Protein AF-A0A6V7QST4-F1 (afdb_monomer_lite)

Structure (mmCIF, N/CA/C/O backbone):
data_AF-A0A6V7QST4-F1
#
_entry.id   AF-A0A6V7QST4-F1
#
loop_
_atom_site.group_PDB
_atom_site.id
_atom_site.type_symbol
_atom_site.label_atom_id
_atom_site.label_alt_id
_atom_site.label_comp_id
_atom_site.label_asym_id
_atom_site.label_entity_id
_atom_site.label_seq_id
_atom_site.pdbx_PDB_ins_code
_atom_site.Cartn_x
_atom_site.Cartn_y
_atom_site.Cartn_z
_atom_site.occupancy
_atom_site.B_iso_or_equiv
_atom_site.auth_seq_id
_atom_site.auth_comp_id
_atom_site.auth_asym_id
_atom_site.auth_atom_id
_atom_site.pdbx_PDB_model_num
ATOM 1 N N . MET A 1 1 ? 62.130 34.491 -4.634 1.00 41.00 1 MET A N 1
ATOM 2 C CA . MET A 1 1 ? 61.966 35.888 -4.173 1.00 41.00 1 MET A CA 1
ATOM 3 C C . MET A 1 1 ? 60.506 36.110 -3.793 1.00 41.00 1 MET A C 1
ATOM 5 O O . MET A 1 1 ? 59.655 35.516 -4.437 1.00 41.00 1 MET A O 1
ATOM 9 N N . ASN A 1 2 ? 60.263 36.910 -2.748 1.00 41.28 2 ASN A N 1
ATOM 10 C CA . ASN A 1 2 ? 59.255 37.986 -2.576 1.00 41.28 2 ASN A CA 1
ATOM 11 C C . ASN A 1 2 ? 58.245 38.179 -3.739 1.00 41.28 2 ASN A C 1
ATOM 13 O O . ASN A 1 2 ? 58.678 38.124 -4.886 1.00 41.28 2 ASN A O 1
ATOM 17 N N . LYS A 1 3 ? 56.959 38.544 -3.577 1.00 44.53 3 LYS A N 1
ATOM 18 C CA . LYS A 1 3 ? 56.054 38.973 -2.462 1.00 44.53 3 LYS A CA 1
ATOM 19 C C . LYS A 1 3 ? 54.593 38.884 -3.027 1.00 44.53 3 LYS A C 1
ATOM 21 O O . LYS A 1 3 ? 54.471 38.551 -4.200 1.00 44.53 3 LYS A O 1
ATOM 26 N N . ASP A 1 4 ? 53.440 39.130 -2.384 1.00 44.72 4 ASP A N 1
ATOM 27 C CA . ASP A 1 4 ? 52.962 39.592 -1.055 1.00 44.72 4 ASP A CA 1
ATOM 28 C C . ASP A 1 4 ? 51.544 38.965 -0.829 1.00 44.72 4 ASP A C 1
ATOM 30 O O . ASP A 1 4 ? 50.880 38.631 -1.806 1.00 44.72 4 ASP A O 1
ATOM 34 N N . THR A 1 5 ? 51.100 38.558 0.371 1.00 50.72 5 THR A N 1
ATOM 35 C CA . THR A 1 5 ? 50.471 39.325 1.488 1.00 50.72 5 THR A CA 1
ATOM 36 C C . THR A 1 5 ? 49.018 39.812 1.259 1.00 50.72 5 THR A C 1
ATOM 38 O O . THR A 1 5 ? 48.777 40.811 0.590 1.00 50.72 5 THR A O 1
ATOM 41 N N . SER A 1 6 ? 48.057 39.125 1.900 1.00 45.72 6 SER A N 1
ATOM 42 C CA . SER A 1 6 ? 46.653 39.536 2.192 1.00 45.72 6 SER A CA 1
ATOM 43 C C . SER A 1 6 ? 46.610 40.661 3.273 1.00 45.72 6 SER A C 1
ATOM 45 O O . SER A 1 6 ? 47.664 40.837 3.888 1.00 45.72 6 SER A O 1
ATOM 47 N N . PRO A 1 7 ? 45.489 41.370 3.634 1.00 55.34 7 PRO A N 1
ATOM 48 C CA . PRO A 1 7 ? 44.120 40.822 3.804 1.00 55.34 7 PRO A CA 1
ATOM 49 C C . PRO A 1 7 ? 42.879 41.783 3.694 1.00 55.34 7 PRO A C 1
ATOM 51 O O . PRO A 1 7 ? 42.992 42.978 3.468 1.00 55.34 7 PRO A O 1
ATOM 54 N N . VAL A 1 8 ? 41.683 41.210 3.938 1.00 42.94 8 VAL A N 1
ATOM 55 C CA . VAL A 1 8 ? 40.503 41.748 4.686 1.00 42.94 8 VAL A CA 1
ATOM 56 C C . VAL A 1 8 ? 39.954 43.170 4.411 1.00 42.94 8 VAL A C 1
ATOM 58 O O . VAL A 1 8 ? 40.474 44.157 4.915 1.00 42.94 8 VAL A O 1
ATOM 61 N N . GLN A 1 9 ? 38.771 43.221 3.774 1.00 39.53 9 GLN A N 1
ATOM 62 C CA . GLN A 1 9 ? 37.505 43.920 4.140 1.00 39.53 9 GLN A CA 1
ATOM 63 C C . GLN A 1 9 ? 36.531 43.803 2.937 1.00 39.53 9 GLN A C 1
ATOM 65 O O . GLN A 1 9 ? 36.971 43.531 1.826 1.00 39.53 9 GLN A O 1
ATOM 70 N N . GLY A 1 10 ? 35.206 43.939 3.040 1.00 36.75 10 GLY A N 1
ATOM 71 C CA . GLY A 1 10 ? 34.334 44.167 4.197 1.00 36.75 10 GLY A CA 1
ATOM 72 C C . GLY A 1 10 ? 33.042 44.860 3.736 1.00 36.75 10 GLY A C 1
ATOM 73 O O . GLY A 1 10 ? 33.099 45.999 3.289 1.00 36.75 10 GLY A O 1
ATOM 74 N N . GLY A 1 11 ? 31.885 44.195 3.809 1.00 36.91 11 GLY A N 1
ATOM 75 C CA . GLY A 1 11 ? 30.615 44.792 3.374 1.00 36.91 11 GLY A CA 1
ATOM 76 C C . GLY A 1 11 ? 29.455 43.799 3.351 1.00 36.91 11 GLY A C 1
ATOM 77 O O . GLY A 1 11 ? 29.491 42.818 2.614 1.00 36.91 11 GLY A O 1
ATOM 78 N N . GLY A 1 12 ? 28.420 44.060 4.150 1.00 39.12 12 GLY A N 1
ATOM 79 C CA . GLY A 1 12 ? 27.200 43.258 4.185 1.00 39.12 12 GLY A CA 1
ATOM 80 C C . GLY A 1 12 ? 25.972 44.118 4.469 1.00 39.12 12 GLY A C 1
ATOM 81 O O . GLY A 1 12 ? 26.009 44.976 5.344 1.00 39.12 12 GLY A O 1
ATOM 82 N N . VAL A 1 13 ? 24.898 43.867 3.722 1.00 44.62 13 VAL A N 1
ATOM 83 C CA . VAL A 1 13 ? 23.510 44.318 3.931 1.00 44.62 13 VAL A CA 1
ATOM 84 C C . VAL A 1 13 ? 22.603 43.404 3.097 1.00 44.62 13 VAL A C 1
ATOM 86 O O . VAL A 1 13 ? 23.050 42.889 2.074 1.00 44.62 13 VAL A O 1
ATOM 89 N N . GLY A 1 14 ? 21.340 43.210 3.501 1.00 39.72 14 GLY A N 1
ATOM 90 C CA . GLY A 1 14 ? 20.345 42.508 2.667 1.00 39.72 14 GLY A CA 1
ATOM 91 C C . GLY A 1 14 ? 19.562 41.366 3.326 1.00 39.72 14 GLY A C 1
ATOM 92 O O . GLY A 1 14 ? 19.269 40.373 2.667 1.00 39.72 14 GLY A O 1
ATOM 93 N N . THR A 1 15 ? 19.194 41.472 4.605 1.00 42.22 15 THR A N 1
ATOM 94 C CA . THR A 1 15 ? 18.227 40.542 5.213 1.00 42.22 15 THR A CA 1
ATOM 95 C C . THR A 1 15 ? 16.823 40.759 4.642 1.00 42.22 15 THR A C 1
ATOM 97 O O . THR A 1 15 ? 16.224 41.801 4.899 1.00 42.22 15 THR A O 1
ATOM 100 N N . HIS A 1 16 ? 16.255 39.761 3.961 1.00 40.25 16 HIS A N 1
ATOM 101 C CA . HIS A 1 16 ? 14.817 39.702 3.679 1.00 40.25 16 HIS A CA 1
ATOM 102 C C . HIS A 1 16 ? 14.238 38.349 4.099 1.00 40.25 16 HIS A C 1
ATOM 104 O O . HIS A 1 16 ? 14.723 37.293 3.699 1.00 40.25 16 HIS A O 1
ATOM 110 N N . TYR A 1 17 ? 13.199 38.401 4.932 1.00 38.94 17 TYR A N 1
ATOM 111 C CA . TYR A 1 17 ? 12.472 37.233 5.424 1.00 38.94 17 TYR A CA 1
ATOM 112 C C . TYR A 1 17 ? 11.465 36.733 4.382 1.00 38.94 17 TYR A C 1
ATOM 114 O O . TYR A 1 17 ? 10.757 37.530 3.769 1.00 38.94 17 TYR A O 1
ATOM 122 N N . ALA A 1 18 ? 11.323 35.412 4.277 1.00 43.72 18 ALA A N 1
ATOM 123 C CA . ALA A 1 18 ? 10.194 34.753 3.624 1.00 43.72 18 ALA A CA 1
ATOM 124 C C . ALA A 1 18 ? 9.736 33.576 4.499 1.00 43.72 18 ALA A C 1
ATOM 126 O O . ALA A 1 18 ? 10.241 32.460 4.386 1.00 43.72 18 ALA A O 1
ATOM 127 N N . ALA A 1 19 ? 8.817 33.845 5.429 1.00 39.56 19 ALA A N 1
ATOM 128 C CA . ALA A 1 19 ? 8.252 32.820 6.299 1.00 39.56 19 ALA A CA 1
ATOM 129 C C . ALA A 1 19 ? 7.165 32.032 5.552 1.00 39.56 19 ALA A C 1
ATOM 131 O O . ALA A 1 19 ? 6.101 32.571 5.249 1.00 39.56 19 ALA A O 1
ATOM 132 N N . TYR A 1 20 ? 7.415 30.751 5.280 1.00 44.56 20 TYR A N 1
ATOM 133 C CA . TYR A 1 20 ? 6.383 29.838 4.789 1.00 44.56 20 TYR A CA 1
ATOM 134 C C . TYR A 1 20 ? 5.518 29.383 5.967 1.00 44.56 20 TYR A C 1
ATOM 136 O O . TYR A 1 20 ? 5.937 28.559 6.777 1.00 44.56 20 TYR A O 1
ATOM 144 N N . GLY A 1 21 ? 4.328 29.973 6.089 1.00 38.03 21 GLY A N 1
ATOM 145 C CA . GLY A 1 21 ? 3.385 29.667 7.162 1.00 38.03 21 GLY A CA 1
ATOM 146 C C . GLY A 1 21 ? 2.729 28.295 6.996 1.00 38.03 21 GLY A C 1
ATOM 147 O O . GLY A 1 21 ? 2.235 27.962 5.920 1.00 38.03 21 GLY A O 1
ATOM 148 N N . SER A 1 22 ? 2.684 27.521 8.080 1.00 48.16 22 SER A N 1
ATOM 149 C CA . SER A 1 22 ? 1.962 26.247 8.152 1.00 48.16 22 SER A CA 1
ATOM 150 C C . SER A 1 22 ? 0.443 26.468 8.202 1.00 48.16 22 SER A C 1
ATOM 152 O O . SER A 1 22 ? -0.026 27.128 9.131 1.00 48.16 22 SER A O 1
ATOM 154 N N . PRO A 1 23 ? -0.358 25.862 7.306 1.00 45.31 23 PRO A N 1
ATOM 155 C CA . PRO A 1 23 ? -1.798 25.746 7.487 1.00 45.31 23 PRO A CA 1
ATOM 156 C C . PRO A 1 23 ? -2.100 24.486 8.310 1.00 45.31 23 PRO A C 1
ATOM 158 O O . PRO A 1 23 ? -2.072 23.368 7.796 1.00 45.31 23 PRO A O 1
ATOM 161 N N . SER A 1 24 ? -2.392 24.649 9.600 1.00 48.19 24 SER A N 1
ATOM 162 C CA . SER A 1 24 ? -3.022 23.597 10.401 1.00 48.19 24 SER A CA 1
ATOM 163 C C . SER A 1 24 ? -4.524 23.562 10.105 1.00 48.19 24 SER A C 1
ATOM 165 O O . SER A 1 24 ? -5.237 24.536 10.326 1.00 48.19 24 SER A O 1
ATOM 167 N N . GLY A 1 25 ? -5.022 22.433 9.601 1.00 39.59 25 GLY A N 1
ATOM 168 C CA . GLY A 1 25 ? -6.436 22.286 9.256 1.00 39.59 25 GLY A CA 1
ATOM 169 C C . GLY A 1 25 ? -6.760 20.878 8.780 1.00 39.59 25 GLY A C 1
ATOM 170 O O . GLY A 1 25 ? -6.618 20.572 7.601 1.00 39.59 25 GLY A O 1
ATOM 171 N N . GLY A 1 26 ? -7.182 20.014 9.702 1.00 37.19 26 GLY A N 1
ATOM 172 C CA . GLY A 1 26 ? -7.605 18.653 9.388 1.00 37.19 26 GLY A CA 1
ATOM 173 C C . GLY A 1 26 ? -9.039 18.393 9.831 1.00 37.19 26 GLY A C 1
ATOM 174 O O . GLY A 1 26 ? -9.395 18.688 10.967 1.00 37.19 26 GLY A O 1
ATOM 175 N N . CYS A 1 27 ? -9.834 17.781 8.957 1.00 31.52 27 CYS A N 1
ATOM 176 C CA . CYS A 1 27 ? -10.856 16.803 9.332 1.00 31.52 27 CYS A CA 1
ATOM 177 C C . CYS A 1 27 ? -11.235 15.950 8.107 1.00 31.52 27 CYS A C 1
ATOM 179 O O . CYS A 1 27 ? -10.890 16.272 6.971 1.00 31.52 27 CYS A O 1
ATOM 181 N N . ALA A 1 28 ? -11.855 14.799 8.364 1.00 41.31 28 ALA A N 1
ATOM 182 C CA . ALA A 1 28 ? -12.111 13.764 7.368 1.00 41.31 28 ALA A CA 1
ATOM 183 C C . ALA A 1 28 ? -13.217 14.138 6.362 1.00 41.31 28 ALA A C 1
ATOM 185 O O . ALA A 1 28 ? -14.112 14.920 6.675 1.00 41.31 28 ALA A O 1
ATOM 186 N N . ASN A 1 29 ? -13.240 13.465 5.206 1.00 41.31 29 ASN A N 1
ATOM 187 C CA . ASN A 1 29 ? -14.209 12.383 4.961 1.00 41.31 29 ASN A CA 1
ATOM 188 C C . ASN A 1 29 ? -13.844 11.567 3.703 1.00 41.31 29 ASN A C 1
ATOM 190 O O . ASN A 1 29 ? -13.003 11.978 2.907 1.00 41.31 29 ASN A O 1
ATOM 194 N N . GLY A 1 30 ? -14.406 10.361 3.580 1.00 41.38 30 GLY A N 1
ATOM 195 C CA . GLY A 1 30 ? -13.978 9.363 2.592 1.00 41.38 30 GLY A CA 1
ATOM 196 C C . GLY A 1 30 ? -14.561 9.537 1.183 1.00 41.38 30 GLY A C 1
ATOM 197 O O . GLY A 1 30 ? -15.728 9.877 1.013 1.00 41.38 30 GLY A O 1
ATOM 198 N N . GLY A 1 31 ? -13.750 9.208 0.174 1.00 36.28 31 GLY A N 1
ATOM 199 C CA . GLY A 1 31 ? -14.125 9.072 -1.237 1.00 36.28 31 GLY A CA 1
ATOM 200 C C . GLY A 1 31 ? -13.035 8.283 -1.986 1.00 36.28 31 GLY A C 1
ATOM 201 O O . GLY A 1 31 ? -11.874 8.337 -1.575 1.00 36.28 31 GLY A O 1
ATOM 202 N N . PRO A 1 32 ? -13.361 7.491 -3.024 1.00 46.28 32 PRO A N 1
ATOM 203 C CA . PRO A 1 32 ? -12.423 6.513 -3.575 1.00 46.28 32 PRO A CA 1
ATOM 204 C C . PRO A 1 32 ? -11.321 7.152 -4.434 1.00 46.28 32 PRO A C 1
ATOM 206 O O . PRO A 1 32 ? -11.599 7.897 -5.373 1.00 46.28 32 PRO A O 1
ATOM 209 N N . LEU A 1 33 ? -10.063 6.767 -4.190 1.00 45.12 33 LEU A N 1
ATOM 210 C CA . LEU A 1 33 ? -8.909 7.104 -5.039 1.00 45.12 33 LEU A CA 1
ATOM 211 C C . LEU A 1 33 ? -8.883 6.241 -6.319 1.00 45.12 33 LEU A C 1
ATOM 213 O O . LEU A 1 33 ? -7.962 5.461 -6.551 1.00 45.12 33 LEU A O 1
ATOM 217 N N . ALA A 1 34 ? -9.925 6.356 -7.143 1.00 49.09 34 ALA A N 1
ATOM 218 C CA . ALA A 1 34 ? -10.190 5.471 -8.277 1.00 49.09 34 ALA A CA 1
ATOM 219 C C . ALA A 1 34 ? -10.175 6.207 -9.632 1.00 49.09 34 ALA A C 1
ATOM 221 O O . ALA A 1 34 ? -11.215 6.338 -10.271 1.00 49.09 34 ALA A O 1
ATOM 222 N N . ALA A 1 35 ? -9.000 6.677 -10.084 1.00 43.16 35 ALA A N 1
ATOM 223 C CA . ALA A 1 35 ? -8.811 7.180 -11.459 1.00 43.16 35 ALA A CA 1
ATOM 224 C C . ALA A 1 35 ? -7.337 7.282 -11.934 1.00 43.16 35 ALA A C 1
ATOM 226 O O . ALA A 1 35 ? -6.970 8.260 -12.588 1.00 43.16 35 ALA A O 1
ATOM 227 N N . VAL A 1 36 ? -6.466 6.292 -11.679 1.00 42.91 36 VAL A N 1
ATOM 228 C CA . VAL A 1 36 ? -5.155 6.237 -12.375 1.00 42.91 36 VAL A CA 1
ATOM 229 C C . VAL A 1 36 ? -5.358 5.684 -13.792 1.00 42.91 36 VAL A C 1
ATOM 231 O O . VAL A 1 36 ? -5.073 4.525 -14.087 1.00 42.91 36 VAL A O 1
ATOM 234 N N . VAL A 1 37 ? -5.909 6.518 -14.677 1.00 41.59 37 VAL A N 1
ATOM 235 C CA . VAL A 1 37 ? -6.141 6.169 -16.085 1.00 41.59 37 VAL A CA 1
ATOM 236 C C . VAL A 1 37 ? -4.809 6.194 -16.834 1.00 41.59 37 VAL A C 1
ATOM 238 O O . VAL A 1 37 ? -4.363 7.232 -17.321 1.00 41.59 37 VAL A O 1
ATOM 241 N N . VAL A 1 38 ? -4.163 5.032 -16.939 1.00 43.47 38 VAL A N 1
ATOM 242 C CA . VAL A 1 38 ? -2.975 4.853 -17.783 1.00 43.47 38 VAL A CA 1
ATOM 243 C C . VAL A 1 38 ? -3.409 4.879 -19.250 1.00 43.47 38 VAL A C 1
ATOM 245 O O . VAL A 1 38 ? -3.810 3.863 -19.816 1.00 43.47 38 VAL A O 1
ATOM 248 N N . VAL A 1 39 ? -3.347 6.058 -19.873 1.00 44.56 39 VAL A N 1
ATOM 249 C CA . VAL A 1 39 ? -3.684 6.239 -21.292 1.00 44.56 39 VAL A CA 1
ATOM 250 C C . VAL A 1 39 ? -2.623 5.564 -22.167 1.00 44.56 39 VAL A C 1
ATOM 252 O O . VAL A 1 39 ? -1.580 6.138 -22.479 1.00 44.56 39 VAL A O 1
ATOM 255 N N . VAL A 1 40 ? -2.901 4.331 -22.590 1.00 44.34 40 VAL A N 1
ATOM 256 C CA . VAL A 1 40 ? -2.104 3.621 -23.598 1.00 44.34 40 VAL A CA 1
ATOM 257 C C . VAL A 1 40 ? -2.407 4.222 -24.972 1.00 44.34 40 VAL A C 1
ATOM 259 O O . VAL A 1 40 ? -3.363 3.834 -25.640 1.00 44.34 40 VAL A O 1
ATOM 262 N N . ILE A 1 41 ? -1.594 5.190 -25.403 1.00 42.31 41 ILE A N 1
ATOM 263 C CA . ILE A 1 41 ? -1.709 5.772 -26.745 1.00 42.31 41 ILE A CA 1
ATOM 264 C C . ILE A 1 41 ? -1.195 4.752 -27.769 1.00 42.31 41 ILE A C 1
ATOM 266 O O . ILE A 1 41 ? 0.010 4.541 -27.913 1.00 42.31 41 ILE A O 1
ATOM 270 N N . ALA A 1 42 ? -2.124 4.111 -28.479 1.00 39.38 42 ALA A N 1
ATOM 271 C CA . ALA A 1 42 ? -1.812 3.210 -29.582 1.00 39.38 42 ALA A CA 1
ATOM 272 C C . ALA A 1 42 ? -1.136 3.959 -30.748 1.00 39.38 42 ALA A C 1
ATOM 274 O O . ALA A 1 42 ? -1.441 5.119 -31.030 1.00 39.38 42 ALA A O 1
ATOM 275 N N . GLY A 1 43 ? -0.213 3.287 -31.440 1.00 42.28 43 GLY A N 1
ATOM 276 C CA . GLY A 1 43 ? 0.540 3.887 -32.542 1.00 42.28 43 GLY A CA 1
ATOM 277 C C . GLY A 1 43 ? -0.322 4.170 -33.776 1.00 42.28 43 GLY A C 1
ATOM 278 O O . GLY A 1 43 ? -1.140 3.344 -34.175 1.00 42.28 43 GLY A O 1
ATOM 279 N N . THR A 1 44 ? -0.088 5.312 -34.426 1.00 42.72 44 THR A N 1
ATOM 280 C CA . THR A 1 44 ? -0.702 5.669 -35.714 1.00 42.72 44 THR A CA 1
ATOM 281 C C . THR A 1 44 ? 0.345 5.678 -36.828 1.00 42.72 44 THR A C 1
ATOM 283 O O . THR A 1 44 ? 1.409 6.288 -36.720 1.00 42.72 44 THR A O 1
ATOM 286 N N . ALA A 1 45 ? 0.059 4.968 -37.921 1.00 40.19 45 ALA A N 1
ATOM 287 C CA . ALA A 1 45 ? 0.997 4.789 -39.022 1.00 40.19 45 ALA A CA 1
ATOM 288 C C . ALA A 1 45 ? 0.789 5.831 -40.137 1.00 40.19 45 ALA A C 1
ATOM 290 O O . ALA A 1 45 ? -0.121 5.710 -40.950 1.00 40.19 45 ALA A O 1
ATOM 291 N N . GLY A 1 46 ? 1.714 6.792 -40.213 1.00 34.09 46 GLY A N 1
ATOM 292 C CA . GLY A 1 46 ? 2.061 7.540 -41.425 1.00 34.09 46 GLY A CA 1
ATOM 293 C C . GLY A 1 46 ? 1.130 8.670 -41.894 1.00 34.09 46 GLY A C 1
ATOM 294 O O . GLY A 1 46 ? -0.088 8.544 -41.956 1.00 34.09 46 GLY A O 1
ATOM 295 N N . ARG A 1 47 ? 1.748 9.735 -42.427 1.00 33.34 47 ARG A N 1
ATOM 296 C CA . ARG A 1 47 ? 1.418 10.228 -43.777 1.00 33.34 47 ARG A CA 1
ATOM 297 C C . ARG A 1 47 ? 2.560 11.047 -44.386 1.00 33.34 47 ARG A C 1
ATOM 299 O O . ARG A 1 47 ? 3.442 11.535 -43.689 1.00 33.34 47 ARG A O 1
ATOM 306 N N . SER A 1 48 ? 2.543 11.161 -45.713 1.00 44.56 48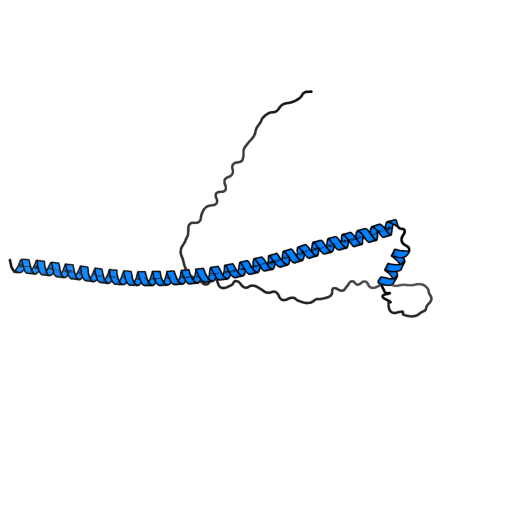 SER A N 1
ATOM 307 C CA . SER A 1 48 ? 3.533 11.900 -46.506 1.00 44.56 48 SER A CA 1
ATOM 308 C C . SER A 1 48 ? 3.387 13.422 -46.370 1.00 44.56 48 SER A C 1
ATOM 310 O O . SER A 1 48 ? 2.267 13.926 -46.277 1.00 44.56 48 SER A O 1
ATOM 312 N N . ARG A 1 49 ? 4.505 14.154 -46.493 1.00 35.81 49 ARG A N 1
ATOM 313 C CA . ARG A 1 49 ? 4.522 15.554 -46.949 1.00 35.81 49 ARG A CA 1
ATOM 314 C C . ARG A 1 49 ? 5.287 15.702 -48.271 1.00 35.81 49 ARG A C 1
ATOM 316 O O . ARG A 1 49 ? 6.478 15.985 -48.303 1.00 35.81 49 ARG A O 1
ATOM 323 N N . ARG A 1 50 ? 4.539 15.571 -49.370 1.00 40.53 50 ARG A N 1
ATOM 324 C CA . ARG A 1 50 ? 4.602 16.516 -50.505 1.00 40.53 50 ARG A CA 1
ATOM 325 C C . ARG A 1 50 ? 4.238 17.935 -49.992 1.00 40.53 50 ARG A C 1
ATOM 327 O O . ARG A 1 50 ? 3.614 18.032 -48.940 1.00 40.53 50 ARG A O 1
ATOM 334 N N . SER A 1 51 ? 4.536 19.058 -50.648 1.00 35.94 51 SER A N 1
ATOM 335 C CA . SER A 1 51 ? 5.246 19.349 -51.912 1.00 35.94 51 SER A CA 1
ATOM 336 C C . SER A 1 51 ? 5.387 20.869 -52.074 1.00 35.94 51 SER A C 1
ATOM 338 O O . SER A 1 51 ? 4.473 21.574 -51.657 1.00 35.94 51 SER A O 1
ATOM 340 N N . SER A 1 52 ? 6.396 21.333 -52.819 1.00 35.31 52 SER A N 1
ATOM 341 C CA . SER A 1 52 ? 6.400 22.660 -53.466 1.00 35.31 52 SER A CA 1
ATOM 342 C C . SER A 1 52 ? 6.989 22.494 -54.879 1.00 35.31 52 SER A C 1
ATOM 344 O O . SER A 1 52 ? 8.040 21.872 -54.985 1.00 35.31 52 SER A O 1
ATOM 346 N N . SER A 1 53 ? 6.387 22.836 -56.026 1.00 36.84 53 SER A N 1
ATOM 347 C CA . SER A 1 53 ? 5.364 23.822 -56.442 1.00 36.84 53 SER A CA 1
ATOM 348 C C . SER A 1 53 ? 5.920 25.182 -56.896 1.00 36.84 53 SER A C 1
ATOM 350 O O . SER A 1 53 ? 5.828 26.178 -56.184 1.00 36.84 53 SER A O 1
ATOM 352 N N . ALA A 1 54 ? 6.425 25.219 -58.130 1.00 36.56 54 ALA A N 1
ATOM 353 C CA . ALA A 1 54 ? 6.516 26.420 -58.955 1.00 36.56 54 ALA A CA 1
ATOM 354 C C . ALA A 1 54 ? 6.209 26.026 -60.412 1.00 36.56 54 ALA A C 1
ATOM 356 O O . ALA A 1 54 ? 6.674 24.981 -60.870 1.00 36.56 54 ALA A O 1
ATOM 357 N N . SER A 1 55 ? 5.415 26.838 -61.110 1.00 38.59 55 SER A N 1
ATOM 358 C CA . SER A 1 55 ? 5.075 26.679 -62.534 1.00 38.59 55 SER A CA 1
ATOM 359 C C . SER A 1 55 ? 5.708 27.821 -63.349 1.00 38.59 55 SER A C 1
ATOM 361 O O . SER A 1 55 ? 6.074 28.838 -62.758 1.00 38.59 55 SER A O 1
ATOM 363 N N . PRO A 1 56 ? 5.916 27.657 -64.669 1.00 45.53 56 PRO A N 1
ATOM 364 C CA . PRO A 1 56 ? 6.939 28.412 -65.394 1.00 45.53 56 PRO A CA 1
ATOM 365 C C . PRO A 1 56 ? 6.452 29.737 -65.992 1.00 45.53 56 PRO A C 1
ATOM 367 O O . PRO A 1 56 ? 5.267 29.912 -66.274 1.00 45.53 56 PRO A O 1
ATOM 370 N N . THR A 1 57 ? 7.407 30.613 -66.308 1.00 41.91 57 THR A N 1
ATOM 371 C CA . THR A 1 57 ? 7.240 31.694 -67.290 1.00 41.91 57 THR A CA 1
ATOM 372 C C . THR A 1 57 ? 7.874 31.318 -68.630 1.00 41.91 57 THR A C 1
ATOM 374 O O . THR A 1 57 ? 9.032 30.908 -68.695 1.00 41.91 57 THR A O 1
ATOM 377 N N . THR A 1 58 ? 7.095 31.478 -69.695 1.00 35.91 58 THR A N 1
ATOM 378 C CA . THR A 1 58 ? 7.453 31.429 -71.128 1.00 35.91 58 THR A CA 1
ATOM 379 C C . THR A 1 58 ? 8.454 32.571 -71.466 1.00 35.91 58 THR A C 1
ATOM 381 O O . THR A 1 58 ? 8.522 33.539 -70.713 1.00 35.91 58 THR A O 1
ATOM 384 N N . SER A 1 59 ? 9.288 32.573 -72.521 1.00 42.47 59 SER A N 1
ATOM 385 C CA . SER A 1 59 ? 9.227 31.888 -73.834 1.00 42.47 59 SER A CA 1
ATOM 386 C C . SER A 1 59 ? 10.655 31.519 -74.378 1.00 42.47 59 SER A C 1
ATOM 388 O O . SER A 1 59 ? 11.520 31.305 -73.532 1.00 42.47 59 SER A O 1
ATOM 390 N N . PRO A 1 60 ? 10.969 31.299 -75.691 1.00 54.41 60 PRO A N 1
ATOM 391 C CA . PRO A 1 60 ? 11.804 30.138 -76.064 1.00 54.41 60 PRO A CA 1
ATOM 392 C C . PRO A 1 60 ? 13.066 30.430 -76.916 1.00 54.41 60 PRO A C 1
ATOM 394 O O . PRO A 1 60 ? 13.254 31.535 -77.418 1.00 54.41 60 PRO A O 1
ATOM 397 N N . SER A 1 61 ? 13.875 29.392 -77.187 1.00 34.81 61 SER A N 1
ATOM 398 C CA . SER A 1 61 ? 14.631 29.208 -78.449 1.00 34.81 61 SER A CA 1
ATOM 399 C C . SER A 1 61 ? 15.200 27.782 -78.588 1.00 34.81 61 SER A C 1
ATOM 401 O O . SER A 1 61 ? 15.570 27.173 -77.593 1.00 34.81 61 SER A O 1
ATOM 403 N N . THR A 1 62 ? 15.221 27.282 -79.832 1.00 35.25 62 THR A N 1
ATOM 404 C CA . THR A 1 62 ? 16.102 26.257 -80.464 1.00 35.25 62 THR A CA 1
ATOM 405 C C . THR A 1 62 ? 16.965 25.306 -79.600 1.00 35.25 62 THR A C 1
ATOM 407 O O . THR A 1 62 ? 17.722 25.767 -78.756 1.00 35.25 62 THR A O 1
ATOM 410 N N . ALA A 1 63 ? 17.083 23.999 -79.888 1.00 36.91 63 ALA A N 1
ATOM 411 C CA . ALA A 1 63 ? 16.469 23.149 -80.925 1.00 36.91 63 ALA A CA 1
ATOM 412 C C . ALA A 1 63 ? 16.752 21.642 -80.652 1.00 36.91 63 ALA A C 1
ATOM 414 O O . ALA A 1 63 ? 17.512 21.307 -79.750 1.00 36.91 63 ALA A O 1
ATOM 415 N N . THR A 1 64 ? 16.213 20.768 -81.517 1.00 36.56 64 THR A N 1
ATOM 416 C CA . THR A 1 64 ? 16.666 19.380 -81.780 1.00 36.56 64 THR A CA 1
ATOM 417 C C . THR A 1 64 ? 16.315 18.289 -80.747 1.00 36.56 64 THR A C 1
ATOM 419 O O . THR A 1 64 ? 16.714 18.303 -79.590 1.00 36.56 64 THR A O 1
ATOM 422 N N . SER A 1 65 ? 15.586 17.276 -81.225 1.00 34.69 65 SER A N 1
ATOM 423 C CA . SER A 1 65 ? 15.349 15.954 -80.601 1.00 34.69 65 SER A CA 1
ATOM 424 C C . SER A 1 65 ? 16.175 14.880 -81.355 1.00 34.69 65 SER A C 1
ATOM 426 O O . SER A 1 65 ? 16.771 15.248 -82.369 1.00 34.69 65 SER A O 1
ATOM 428 N N . PRO A 1 66 ? 16.185 13.569 -80.999 1.00 51.03 66 PRO A N 1
ATOM 429 C CA . PRO A 1 66 ? 15.484 12.868 -79.906 1.00 51.03 66 PRO A CA 1
ATOM 430 C C . PRO A 1 66 ? 16.373 11.882 -79.097 1.00 51.03 66 PRO A C 1
ATOM 432 O O . PRO A 1 66 ? 17.525 11.647 -79.446 1.00 51.03 66 PRO A O 1
ATOM 435 N N . SER A 1 67 ? 15.815 11.209 -78.075 1.00 32.62 67 SER A N 1
ATOM 436 C CA . SER A 1 67 ? 15.769 9.721 -77.987 1.00 32.62 67 SER A CA 1
ATOM 437 C C . SER A 1 67 ? 15.339 9.171 -76.608 1.00 32.62 67 SER A C 1
ATOM 439 O O . SER A 1 67 ? 15.515 9.799 -75.572 1.00 32.62 67 SER A O 1
ATOM 441 N N . SER A 1 68 ? 14.735 7.975 -76.647 1.00 35.16 68 SER A N 1
ATOM 442 C CA . SER A 1 68 ? 14.563 6.966 -75.580 1.00 35.16 68 SER A CA 1
ATOM 443 C C . SER A 1 68 ? 14.500 7.390 -74.100 1.00 35.16 68 SER A C 1
ATOM 445 O O . SER A 1 68 ? 15.516 7.564 -73.428 1.00 35.16 68 SER A O 1
ATOM 447 N N . THR A 1 69 ? 13.298 7.282 -73.528 1.00 43.50 69 THR A N 1
ATOM 448 C CA . THR A 1 69 ? 13.087 7.024 -72.094 1.00 43.50 69 THR A CA 1
ATOM 449 C C . THR A 1 69 ? 13.868 5.786 -71.638 1.00 43.50 69 THR A C 1
ATOM 451 O O . THR A 1 69 ? 13.504 4.671 -72.019 1.00 43.50 69 THR A O 1
ATOM 454 N N . GLN A 1 70 ? 14.851 5.942 -70.744 1.00 42.19 70 GLN A N 1
ATOM 455 C CA . GLN A 1 70 ? 15.343 4.825 -69.933 1.00 42.19 70 GLN A CA 1
ATOM 456 C C . GLN A 1 70 ? 15.040 5.014 -68.444 1.00 42.19 70 GLN A C 1
ATOM 458 O O . GLN A 1 70 ? 15.371 6.000 -67.790 1.00 42.19 70 GLN A O 1
ATOM 463 N N . ARG A 1 71 ? 14.307 4.018 -67.953 1.00 38.53 71 ARG A N 1
ATOM 464 C CA . ARG A 1 71 ? 13.776 3.829 -66.606 1.00 38.53 71 ARG A CA 1
ATOM 465 C C . ARG A 1 71 ? 14.945 3.725 -65.624 1.00 38.53 71 ARG A C 1
ATOM 467 O O . ARG A 1 71 ? 15.814 2.891 -65.828 1.00 38.53 71 ARG A O 1
ATOM 474 N N . GLY A 1 72 ? 14.957 4.556 -64.580 1.00 47.44 72 GLY A N 1
ATOM 475 C CA . GLY A 1 72 ? 16.138 4.749 -63.732 1.00 47.44 72 GLY A CA 1
ATOM 476 C C . GLY A 1 72 ? 16.713 3.462 -63.134 1.00 47.44 72 GLY A C 1
ATOM 477 O O . GLY A 1 72 ? 16.145 2.895 -62.196 1.00 47.44 72 GLY A O 1
ATOM 478 N N . GLU A 1 73 ? 17.877 3.053 -63.634 1.00 46.81 73 GLU A N 1
ATOM 479 C CA . GLU A 1 73 ? 18.672 1.984 -63.048 1.00 46.81 73 GLU A CA 1
ATOM 480 C C . GLU A 1 73 ? 19.227 2.439 -61.697 1.00 46.81 73 GLU A C 1
ATOM 482 O O . GLU A 1 73 ? 20.147 3.253 -61.608 1.00 46.81 73 GLU A O 1
ATOM 487 N N . LYS A 1 74 ? 18.707 1.865 -60.609 1.00 53.25 74 LYS A N 1
ATOM 488 C CA . LYS A 1 74 ? 19.422 1.859 -59.328 1.00 53.25 74 LYS A CA 1
ATOM 489 C C . LYS A 1 74 ? 20.550 0.833 -59.419 1.00 53.25 74 LYS A C 1
ATOM 491 O O . LYS A 1 74 ? 20.451 -0.246 -58.836 1.00 53.25 74 LYS A O 1
ATOM 496 N N . GLY A 1 75 ? 21.584 1.171 -60.194 1.00 51.59 75 GLY A N 1
ATOM 497 C CA . GLY A 1 75 ? 22.788 0.361 -60.359 1.00 51.59 75 GLY A CA 1
ATOM 498 C C . GLY A 1 75 ? 23.304 -0.095 -58.997 1.00 51.59 75 GLY A C 1
ATOM 499 O O . GLY A 1 75 ? 23.298 0.680 -58.036 1.00 51.59 75 GLY A O 1
ATOM 500 N N . CYS A 1 76 ? 23.669 -1.374 -58.886 1.00 45.28 76 CYS A N 1
ATOM 501 C CA . CYS A 1 76 ? 23.922 -1.993 -57.589 1.00 45.28 76 CYS A CA 1
ATOM 502 C C . CYS A 1 76 ? 25.022 -1.229 -56.838 1.00 45.28 76 CYS A C 1
ATOM 504 O O . CYS A 1 76 ? 26.182 -1.243 -57.246 1.00 45.28 76 CYS A O 1
ATOM 506 N N . TYR A 1 77 ? 24.654 -0.572 -55.732 1.00 54.53 77 TYR A N 1
ATOM 507 C CA . TYR A 1 77 ? 25.536 0.325 -54.974 1.00 54.53 77 TYR A CA 1
ATOM 508 C C . TYR A 1 77 ? 26.843 -0.372 -54.548 1.00 54.53 77 TYR A C 1
ATOM 510 O O . TYR A 1 77 ? 27.913 0.229 -54.575 1.00 54.53 77 TYR A O 1
ATOM 518 N N . ILE A 1 78 ? 26.768 -1.683 -54.281 1.00 57.62 78 ILE A N 1
ATOM 519 C CA . ILE A 1 78 ? 27.912 -2.566 -54.015 1.00 57.62 78 ILE A CA 1
ATOM 520 C C . ILE A 1 78 ? 28.987 -2.506 -55.117 1.00 57.62 78 ILE A C 1
ATOM 522 O O . ILE A 1 78 ? 30.174 -2.486 -54.800 1.00 57.62 78 ILE A O 1
ATOM 526 N N . CYS A 1 79 ? 28.591 -2.437 -56.392 1.00 57.53 79 CYS A N 1
ATOM 527 C CA . CYS A 1 79 ? 29.502 -2.475 -57.536 1.00 57.53 79 CYS A CA 1
ATOM 528 C C . CYS A 1 79 ? 30.300 -1.170 -57.667 1.00 57.53 79 CYS A C 1
ATOM 530 O O . CYS A 1 79 ? 31.519 -1.203 -57.824 1.00 57.53 79 CYS A O 1
ATOM 532 N N . LEU A 1 80 ? 29.626 -0.021 -57.537 1.00 56.62 80 LEU A N 1
ATOM 533 C CA . LEU A 1 80 ? 30.271 1.296 -57.577 1.00 56.62 80 LEU A CA 1
ATOM 534 C C . LEU A 1 80 ? 31.135 1.552 -56.334 1.00 56.62 80 LEU A C 1
ATOM 536 O O . LEU A 1 80 ? 32.196 2.164 -56.442 1.00 56.62 80 LEU A O 1
ATOM 540 N N . CYS A 1 81 ? 30.737 1.060 -55.156 1.00 59.09 81 CYS A N 1
ATOM 541 C CA . CYS A 1 81 ? 31.576 1.161 -53.962 1.00 59.09 81 CYS A CA 1
ATOM 542 C C . CYS A 1 81 ? 32.877 0.352 -54.083 1.00 59.09 81 CYS A C 1
ATOM 544 O O . CYS A 1 81 ? 33.912 0.810 -53.603 1.00 59.09 81 CYS A O 1
ATOM 546 N N . TYR A 1 82 ? 32.848 -0.827 -54.714 1.00 57.34 82 TYR A N 1
ATOM 547 C CA . TYR A 1 82 ? 34.032 -1.687 -54.808 1.00 57.34 82 TYR A CA 1
ATOM 548 C C . TYR A 1 82 ? 35.115 -1.091 -55.721 1.00 57.34 82 TYR A C 1
ATOM 550 O O . TYR A 1 82 ? 36.288 -1.074 -55.350 1.00 57.34 82 TYR A O 1
ATOM 558 N N . THR A 1 83 ? 34.731 -0.534 -56.875 1.00 56.91 83 THR A N 1
ATOM 559 C CA . THR A 1 83 ? 35.676 0.104 -57.809 1.00 56.91 83 THR A CA 1
ATOM 560 C C . THR A 1 83 ? 36.308 1.369 -57.227 1.00 56.91 83 THR A C 1
ATOM 562 O O . THR A 1 83 ? 37.522 1.535 -57.307 1.00 56.91 83 THR A O 1
ATOM 565 N N . ASN A 1 84 ? 35.521 2.227 -56.567 1.00 60.09 84 ASN A N 1
ATOM 566 C CA . ASN A 1 84 ? 36.035 3.461 -55.959 1.00 60.09 84 ASN A CA 1
ATOM 567 C C . ASN A 1 84 ? 37.040 3.189 -54.824 1.00 60.09 84 ASN A C 1
ATOM 569 O O . ASN A 1 84 ? 38.037 3.901 -54.710 1.00 60.09 84 ASN A O 1
ATOM 573 N N . VAL A 1 85 ? 36.830 2.147 -54.010 1.00 61.75 85 VAL A N 1
ATOM 574 C CA . VAL A 1 85 ? 37.805 1.750 -52.976 1.00 61.75 85 VAL A CA 1
ATOM 575 C C . VAL A 1 85 ? 39.075 1.167 -53.604 1.00 61.75 85 VAL A C 1
ATOM 577 O O . VAL A 1 85 ? 40.168 1.495 -53.154 1.00 61.75 85 VAL A O 1
ATOM 580 N N . LEU A 1 86 ? 38.959 0.360 -54.664 1.00 60.09 86 LEU A N 1
ATOM 581 C CA . LEU A 1 86 ? 40.112 -0.273 -55.318 1.00 60.09 86 LEU A CA 1
ATOM 582 C C . LEU A 1 86 ? 41.022 0.726 -56.062 1.00 60.09 86 LEU A C 1
ATOM 584 O O . LEU A 1 86 ? 42.224 0.497 -56.155 1.00 60.09 86 LEU A O 1
ATOM 588 N N . SER A 1 87 ? 40.471 1.840 -56.554 1.00 62.09 87 SER A N 1
ATOM 589 C CA . SER A 1 87 ? 41.236 2.940 -57.170 1.00 62.09 87 SER A CA 1
ATOM 590 C C . SER A 1 87 ? 41.566 4.093 -56.207 1.00 62.09 87 SER A C 1
ATOM 592 O O . SER A 1 87 ? 42.086 5.119 -56.642 1.00 62.09 87 SER A O 1
ATOM 594 N N . SER A 1 88 ? 41.281 3.956 -54.908 1.00 63.66 88 SER A N 1
ATOM 595 C CA . SER A 1 88 ? 41.635 4.971 -53.907 1.00 63.66 88 SER A CA 1
ATOM 596 C C . SER A 1 88 ? 43.140 4.952 -53.591 1.00 63.66 88 SER A C 1
ATOM 598 O O . SER A 1 88 ? 43.697 3.872 -53.382 1.00 63.66 88 SER A O 1
ATOM 600 N N . PRO A 1 89 ? 43.819 6.112 -53.464 1.00 65.62 89 PRO A N 1
ATOM 601 C CA . PRO A 1 89 ? 45.192 6.145 -52.966 1.00 65.62 89 PRO A CA 1
ATOM 602 C C . PRO A 1 89 ? 45.243 5.644 -51.507 1.00 65.62 89 PRO A C 1
ATOM 604 O O . PRO A 1 89 ? 44.284 5.839 -50.753 1.00 65.62 89 PRO A O 1
ATOM 607 N N . PRO A 1 90 ? 46.351 5.013 -51.069 1.00 67.94 90 PRO A N 1
ATOM 608 C CA . PRO A 1 90 ? 46.372 4.165 -49.871 1.00 67.94 90 PRO A CA 1
ATOM 609 C C . PRO A 1 90 ? 45.963 4.881 -48.576 1.00 67.94 90 PRO A C 1
ATOM 611 O O . PRO A 1 90 ? 45.343 4.267 -47.710 1.00 67.94 90 PRO A O 1
ATOM 614 N N . GLN A 1 91 ? 46.242 6.183 -48.459 1.00 65.56 91 GLN A N 1
ATOM 615 C CA . GLN A 1 91 ? 45.840 7.012 -47.316 1.00 65.56 91 GLN A CA 1
ATOM 616 C C . GLN A 1 91 ? 44.310 7.042 -47.131 1.00 65.56 91 GLN A C 1
ATOM 618 O O . GLN A 1 91 ? 43.821 6.776 -46.034 1.00 65.56 91 GLN A O 1
ATOM 623 N N . MET A 1 92 ? 43.548 7.236 -48.215 1.00 69.88 92 MET A N 1
ATOM 624 C CA . MET A 1 92 ? 42.078 7.259 -48.182 1.00 69.88 92 MET A CA 1
ATOM 625 C C . MET A 1 92 ? 41.493 5.904 -47.755 1.00 69.88 92 MET A C 1
ATOM 627 O O . MET A 1 92 ? 40.473 5.848 -47.069 1.00 69.88 92 MET A O 1
ATOM 631 N N . MET A 1 93 ? 42.144 4.791 -48.116 1.00 74.31 93 MET A N 1
ATOM 632 C CA . MET A 1 93 ? 41.671 3.459 -47.727 1.00 74.31 93 MET A CA 1
ATOM 633 C C . MET A 1 93 ? 41.825 3.206 -46.216 1.00 74.31 93 MET A C 1
ATOM 635 O O . MET A 1 93 ? 40.950 2.578 -45.612 1.00 74.31 93 MET A O 1
ATOM 639 N N . PHE A 1 94 ? 42.870 3.751 -45.578 1.00 76.94 94 PHE A N 1
ATOM 640 C CA . PHE A 1 94 ? 42.995 3.733 -44.116 1.00 76.94 94 PHE A CA 1
ATOM 641 C C . PHE A 1 94 ? 41.915 4.579 -43.432 1.00 76.94 94 PHE A C 1
ATOM 643 O O . PHE A 1 94 ? 41.336 4.120 -42.447 1.00 76.94 94 PHE A O 1
ATOM 650 N N . GLU A 1 95 ? 41.579 5.759 -43.962 1.00 80.88 95 GLU A N 1
ATOM 651 C CA . GLU A 1 95 ? 40.487 6.589 -43.429 1.00 80.88 95 GLU A CA 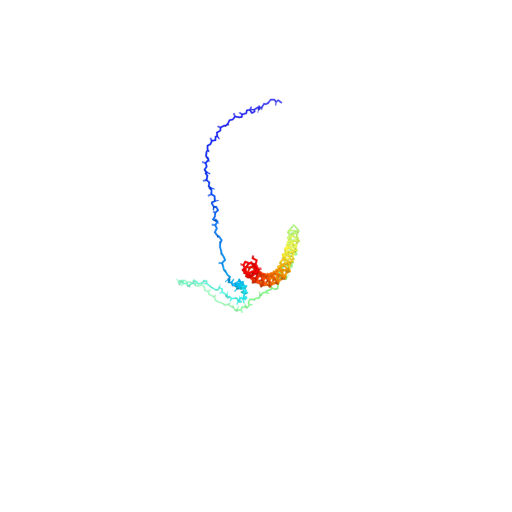1
ATOM 652 C C . GLU A 1 95 ? 39.127 5.888 -43.527 1.00 80.88 95 GLU A C 1
ATOM 654 O O . GLU A 1 95 ? 38.380 5.842 -42.548 1.00 80.88 95 GLU A O 1
ATOM 659 N N . ILE A 1 96 ? 38.822 5.265 -44.671 1.00 83.94 96 ILE A N 1
ATOM 660 C CA . ILE A 1 96 ? 37.593 4.482 -44.874 1.00 83.94 96 ILE A CA 1
ATOM 661 C C . ILE A 1 96 ? 37.524 3.309 -43.882 1.00 83.94 96 ILE A C 1
ATOM 663 O O . ILE A 1 96 ? 36.465 3.041 -43.304 1.00 83.94 96 ILE A O 1
ATOM 667 N N . TRP A 1 97 ? 38.643 2.623 -43.625 1.00 84.50 97 TRP A N 1
ATOM 668 C CA . TRP A 1 97 ? 38.699 1.531 -42.649 1.00 84.50 97 TRP A CA 1
ATOM 669 C C . TRP A 1 97 ? 38.553 2.026 -41.200 1.00 84.50 97 TRP A C 1
ATOM 671 O O . TRP A 1 97 ? 37.780 1.448 -40.431 1.00 84.50 97 TRP A O 1
ATOM 681 N N . ALA A 1 98 ? 39.211 3.129 -40.836 1.00 87.12 98 ALA A N 1
ATOM 682 C CA . ALA A 1 98 ? 39.101 3.760 -39.521 1.00 87.12 98 ALA A CA 1
ATOM 683 C C . ALA A 1 98 ? 37.688 4.313 -39.258 1.00 87.12 98 ALA A C 1
ATOM 685 O O . ALA A 1 98 ? 37.141 4.132 -38.164 1.00 87.12 98 ALA A O 1
ATOM 686 N N . ASN A 1 99 ? 37.046 4.909 -40.268 1.00 89.00 99 ASN A N 1
ATOM 687 C CA . ASN A 1 99 ? 35.647 5.326 -40.215 1.00 89.00 99 ASN A CA 1
ATOM 688 C C . ASN A 1 99 ? 34.726 4.112 -40.019 1.00 89.00 99 ASN A C 1
ATOM 690 O O . ASN A 1 99 ? 33.932 4.087 -39.082 1.00 89.00 99 ASN A O 1
ATOM 694 N N . ARG A 1 100 ? 34.898 3.042 -40.806 1.00 91.06 100 ARG A N 1
ATOM 695 C CA . ARG A 1 100 ? 34.115 1.801 -40.667 1.00 91.06 100 ARG A CA 1
ATOM 696 C C . ARG A 1 100 ? 34.281 1.155 -39.285 1.00 91.06 100 ARG A C 1
ATOM 698 O O . ARG A 1 100 ? 33.295 0.703 -38.701 1.00 91.06 100 ARG A O 1
ATOM 705 N N . GLN A 1 101 ? 35.495 1.146 -38.730 1.00 91.88 101 GLN A N 1
ATOM 706 C CA . GLN A 1 101 ? 35.783 0.608 -37.396 1.00 91.88 101 GLN A CA 1
ATOM 707 C C . GLN A 1 101 ? 35.183 1.477 -36.274 1.00 91.88 101 GLN A C 1
ATOM 709 O O . GLN A 1 101 ? 34.575 0.953 -35.338 1.00 91.88 101 GLN A O 1
ATOM 714 N N . SER A 1 102 ? 35.309 2.803 -36.363 1.00 90.44 102 SER A N 1
ATOM 715 C CA . SER A 1 102 ? 34.751 3.737 -35.374 1.00 90.44 102 SER A CA 1
ATOM 716 C C . SER A 1 102 ? 33.221 3.824 -35.444 1.00 90.44 102 SER A C 1
ATOM 718 O O . SER A 1 102 ? 32.569 3.870 -34.398 1.00 90.44 102 SER A O 1
ATOM 720 N N . ALA A 1 103 ? 32.624 3.729 -36.635 1.00 93.62 103 ALA A N 1
ATOM 721 C CA . ALA A 1 103 ? 31.182 3.592 -36.832 1.00 93.62 103 ALA A CA 1
ATOM 722 C C . ALA A 1 103 ? 30.647 2.281 -36.229 1.00 93.62 103 ALA A C 1
ATOM 724 O O . ALA A 1 103 ? 29.627 2.300 -35.536 1.00 93.62 103 ALA A O 1
ATOM 725 N N . ALA A 1 104 ? 31.361 1.160 -36.404 1.00 93.00 104 ALA A N 1
ATOM 726 C CA . ALA A 1 104 ? 31.017 -0.112 -35.768 1.00 93.00 104 ALA A CA 1
ATOM 727 C C . ALA A 1 104 ? 31.041 -0.006 -34.231 1.00 93.00 104 ALA A C 1
ATOM 729 O O . ALA A 1 104 ? 30.029 -0.292 -33.591 1.00 93.00 104 ALA A O 1
ATOM 730 N N . ARG A 1 105 ? 32.133 0.509 -33.642 1.00 91.69 105 ARG A N 1
ATOM 731 C CA . ARG A 1 105 ? 32.241 0.774 -32.189 1.00 91.69 105 ARG A CA 1
ATOM 732 C C . ARG A 1 105 ? 31.163 1.745 -31.683 1.00 91.69 105 ARG A C 1
ATOM 734 O O . ARG A 1 105 ? 30.653 1.589 -30.576 1.00 91.69 105 ARG A O 1
ATOM 741 N N . SER A 1 106 ? 30.771 2.732 -32.489 1.00 94.88 106 SER A N 1
ATOM 742 C CA . SER A 1 106 ? 29.717 3.696 -32.138 1.00 94.88 106 SER A CA 1
ATOM 743 C C . SER A 1 106 ? 28.320 3.071 -32.154 1.00 94.88 106 SER A C 1
ATOM 745 O O . SER A 1 106 ? 27.526 3.328 -31.249 1.00 94.88 106 SER A O 1
ATOM 747 N N . LYS A 1 107 ? 28.019 2.214 -33.141 1.00 96.06 107 LYS A N 1
ATOM 748 C CA . LYS A 1 107 ? 26.779 1.423 -33.178 1.00 96.06 107 LYS A CA 1
ATOM 749 C C . LYS A 1 107 ? 26.717 0.459 -31.993 1.00 96.06 107 LYS A C 1
ATOM 751 O O . LYS A 1 107 ? 25.698 0.390 -31.318 1.00 96.06 107 LYS A O 1
ATOM 756 N N . GLU A 1 108 ? 27.818 -0.230 -31.711 1.00 95.50 108 GLU A N 1
ATOM 757 C CA . GLU A 1 108 ? 27.956 -1.168 -30.595 1.00 95.50 108 GLU A CA 1
ATOM 758 C C . GLU A 1 108 ? 27.713 -0.485 -29.232 1.00 95.50 108 GLU A C 1
ATOM 760 O O . GLU A 1 108 ? 26.896 -0.960 -28.445 1.00 95.50 108 GLU A O 1
ATOM 765 N N . ARG A 1 109 ? 28.326 0.684 -28.978 1.00 97.12 109 ARG A N 1
ATOM 766 C CA . ARG A 1 109 ? 28.054 1.507 -27.781 1.00 97.12 109 ARG A CA 1
ATOM 767 C C . ARG A 1 109 ? 26.583 1.919 -27.667 1.00 97.12 109 ARG A C 1
ATOM 769 O O . ARG A 1 109 ? 26.008 1.799 -26.589 1.00 97.12 109 ARG A O 1
ATOM 776 N N . LYS A 1 110 ? 25.957 2.366 -28.764 1.00 97.44 110 LYS A N 1
ATOM 777 C CA . LYS A 1 110 ? 24.529 2.737 -28.772 1.00 97.44 110 LYS A CA 1
ATOM 778 C C . LYS A 1 110 ? 23.618 1.539 -28.483 1.00 97.44 110 LYS A C 1
ATOM 780 O O . LYS A 1 110 ? 22.668 1.689 -27.726 1.00 97.44 110 LYS A O 1
ATOM 785 N N . LEU A 1 111 ? 23.925 0.358 -29.023 1.00 97.06 111 LEU A N 1
ATOM 786 C CA . LEU A 1 111 ? 23.163 -0.868 -28.756 1.00 97.06 111 LEU A CA 1
ATOM 787 C C . LEU A 1 111 ? 23.296 -1.341 -27.300 1.00 97.06 111 LEU A C 1
ATOM 789 O O . LEU A 1 111 ? 22.292 -1.746 -26.721 1.00 97.06 111 LEU A O 1
ATOM 793 N N . ARG A 1 112 ? 24.484 -1.228 -26.679 1.00 96.75 112 ARG A N 1
ATOM 794 C CA . ARG A 1 112 ? 24.645 -1.466 -25.229 1.00 96.75 112 ARG A CA 1
ATOM 795 C C . ARG A 1 112 ? 23.742 -0.539 -24.413 1.00 96.75 112 ARG A C 1
ATOM 797 O O . ARG A 1 112 ? 22.932 -1.024 -23.633 1.00 96.75 112 ARG A O 1
ATOM 804 N N . TYR A 1 113 ? 23.811 0.768 -24.674 1.00 97.88 113 TYR A N 1
ATOM 805 C CA . TYR A 1 113 ? 23.014 1.773 -23.965 1.00 97.88 113 TYR A CA 1
ATOM 806 C C . TYR A 1 113 ? 21.497 1.563 -24.119 1.00 97.88 113 TYR A C 1
ATOM 808 O O . TYR A 1 113 ? 20.764 1.670 -23.139 1.00 97.88 113 TYR A O 1
ATOM 816 N N . ILE A 1 114 ? 21.021 1.199 -25.316 1.00 97.50 114 ILE A N 1
ATOM 817 C CA . ILE A 1 114 ? 19.609 0.845 -25.544 1.00 97.50 114 ILE A CA 1
ATOM 818 C C . ILE A 1 114 ? 19.217 -0.369 -24.687 1.00 97.50 114 ILE A C 1
ATOM 820 O O . ILE A 1 114 ? 18.269 -0.276 -23.913 1.00 97.50 114 ILE A O 1
ATOM 824 N N . ALA A 1 115 ? 19.996 -1.454 -24.720 1.00 97.25 115 ALA A N 1
ATOM 825 C CA . ALA A 1 115 ? 19.725 -2.651 -23.919 1.00 97.25 115 ALA A CA 1
ATOM 826 C C . ALA A 1 115 ? 19.865 -2.422 -22.395 1.00 97.25 115 ALA A C 1
ATOM 828 O O . ALA A 1 115 ? 19.282 -3.150 -21.591 1.00 97.25 115 ALA A O 1
ATOM 829 N N . GLU A 1 116 ? 20.651 -1.436 -21.958 1.00 98.00 116 GLU A N 1
ATOM 830 C CA . GLU A 1 116 ? 20.711 -0.993 -20.559 1.00 98.00 116 GLU A CA 1
ATOM 831 C C . GLU A 1 116 ? 19.460 -0.205 -20.153 1.00 98.00 116 GLU A C 1
ATOM 833 O O . GLU A 1 116 ? 18.927 -0.437 -19.067 1.00 98.00 116 GLU A O 1
ATOM 838 N N . LEU A 1 117 ? 18.969 0.698 -21.011 1.00 98.50 117 LEU A N 1
ATOM 839 C CA . LEU A 1 117 ? 17.711 1.416 -20.785 1.00 98.50 117 LEU A CA 1
ATOM 840 C C . LEU A 1 117 ? 16.514 0.463 -20.779 1.00 98.50 117 LEU A C 1
ATOM 842 O O . LEU A 1 117 ? 15.683 0.549 -19.882 1.00 98.50 117 LEU A O 1
ATOM 846 N N . GLU A 1 118 ? 16.445 -0.476 -21.722 1.00 98.06 118 GLU A N 1
ATOM 847 C CA . GLU A 1 118 ? 15.390 -1.493 -21.782 1.00 98.06 118 GLU A CA 1
ATOM 848 C C . GLU A 1 118 ? 15.358 -2.332 -20.498 1.00 98.06 118 GLU A C 1
ATOM 850 O O . GLU A 1 118 ? 14.299 -2.466 -19.884 1.00 98.06 118 GLU A O 1
ATOM 855 N N . ARG A 1 119 ? 16.516 -2.812 -20.016 1.00 98.00 119 ARG A N 1
ATOM 856 C CA . ARG A 1 119 ? 16.606 -3.512 -18.721 1.00 98.00 119 ARG A CA 1
ATOM 857 C C . ARG A 1 119 ? 16.152 -2.638 -17.552 1.00 98.00 119 ARG A C 1
ATOM 859 O O . ARG A 1 119 ? 15.382 -3.120 -16.730 1.00 98.00 119 ARG A O 1
ATOM 866 N N . LYS A 1 120 ? 16.574 -1.369 -17.484 1.00 98.25 120 LYS A N 1
ATOM 867 C CA . LYS A 1 120 ? 16.152 -0.427 -16.426 1.00 98.25 120 LYS A CA 1
ATOM 868 C C . LYS A 1 120 ? 14.643 -0.175 -16.451 1.00 98.25 120 LYS A C 1
ATOM 870 O O . LYS A 1 120 ? 14.015 -0.172 -15.400 1.00 98.25 120 LYS A O 1
ATOM 875 N N . VAL A 1 121 ? 14.044 -0.032 -17.634 1.00 98.31 121 VAL A N 1
ATOM 876 C CA . VAL A 1 121 ? 12.590 0.127 -17.796 1.00 98.31 121 VAL A CA 1
ATOM 877 C C . VAL A 1 121 ? 11.834 -1.123 -17.342 1.00 98.31 121 VAL A C 1
ATOM 879 O O . VAL A 1 121 ? 10.782 -0.984 -16.725 1.00 98.31 121 VAL A O 1
ATOM 882 N N . GLN A 1 122 ? 12.341 -2.333 -17.606 1.00 98.00 122 GLN A N 1
ATOM 883 C CA . GLN A 1 122 ? 11.699 -3.553 -17.100 1.00 98.00 122 GLN A CA 1
ATOM 884 C C . GLN A 1 122 ? 11.910 -3.741 -15.588 1.00 98.00 122 GLN A C 1
ATOM 886 O O . GLN A 1 122 ? 10.954 -4.098 -14.908 1.00 98.00 122 GLN A O 1
ATOM 891 N N . ALA A 1 123 ? 13.094 -3.428 -15.048 1.00 97.81 123 ALA A N 1
ATOM 892 C CA . ALA A 1 123 ? 13.366 -3.467 -13.607 1.00 97.81 123 ALA A CA 1
ATOM 893 C C . ALA A 1 123 ? 12.422 -2.533 -12.827 1.00 97.81 123 ALA A C 1
ATOM 895 O O . ALA A 1 123 ? 11.659 -2.997 -11.981 1.00 97.81 123 ALA A O 1
ATOM 896 N N . LEU A 1 124 ? 12.346 -1.256 -13.224 1.00 98.25 124 LEU A N 1
ATOM 897 C CA . LEU A 1 124 ? 11.440 -0.269 -12.625 1.00 98.25 124 LEU A CA 1
ATOM 898 C C . LEU A 1 124 ? 9.958 -0.663 -12.756 1.00 98.25 124 LEU A C 1
ATOM 900 O O . LEU A 1 124 ? 9.166 -0.377 -11.862 1.00 98.25 124 LEU A O 1
ATOM 904 N N . LYS A 1 125 ? 9.562 -1.354 -13.836 1.00 97.88 125 LYS A N 1
ATOM 905 C CA . LYS A 1 125 ? 8.211 -1.932 -13.950 1.00 97.88 125 LYS A CA 1
ATOM 906 C C . LYS A 1 125 ? 7.994 -3.071 -12.959 1.00 97.88 125 LYS A C 1
ATOM 908 O O . LYS A 1 125 ? 6.950 -3.094 -12.314 1.00 97.88 125 LYS A O 1
ATOM 913 N N . THR A 1 126 ? 8.951 -3.990 -12.811 1.00 97.56 126 THR A N 1
ATOM 914 C CA . THR A 1 126 ? 8.837 -5.071 -11.820 1.00 97.56 126 THR A CA 1
ATOM 915 C C . THR A 1 126 ? 8.786 -4.521 -10.395 1.00 97.56 126 THR A C 1
ATOM 917 O O . THR A 1 126 ? 7.904 -4.919 -9.638 1.00 97.56 126 THR A O 1
ATOM 920 N N . GLU A 1 127 ? 9.618 -3.530 -10.064 1.00 97.69 127 GLU A N 1
ATOM 921 C CA . GLU A 1 127 ? 9.594 -2.805 -8.787 1.00 97.69 127 GLU A CA 1
ATOM 922 C C . GLU A 1 127 ? 8.246 -2.104 -8.554 1.00 97.69 127 GLU A C 1
ATOM 924 O O . GLU A 1 127 ? 7.642 -2.263 -7.497 1.00 97.69 127 GLU A O 1
ATOM 929 N N . ALA A 1 128 ? 7.701 -1.406 -9.557 1.00 97.69 128 ALA A N 1
ATOM 930 C CA . ALA A 1 128 ? 6.373 -0.802 -9.458 1.00 97.69 128 ALA A CA 1
ATOM 931 C C . ALA A 1 128 ? 5.272 -1.851 -9.205 1.00 97.69 128 ALA A C 1
ATOM 933 O O . ALA A 1 128 ? 4.393 -1.632 -8.369 1.00 97.69 128 ALA A O 1
ATOM 934 N N . THR A 1 129 ? 5.329 -3.016 -9.866 1.00 97.56 129 THR A N 1
ATOM 935 C CA . THR A 1 129 ? 4.351 -4.091 -9.625 1.00 97.56 129 THR A CA 1
ATOM 936 C C . THR A 1 129 ? 4.489 -4.713 -8.233 1.00 97.56 129 THR A C 1
ATOM 938 O O . THR A 1 129 ? 3.475 -4.885 -7.556 1.00 97.56 129 THR A O 1
ATOM 941 N N . THR A 1 130 ? 5.704 -4.982 -7.742 1.00 97.50 130 THR A N 1
ATOM 942 C CA . THR A 1 130 ? 5.900 -5.562 -6.400 1.00 97.50 130 THR A CA 1
ATOM 943 C C . THR A 1 130 ? 5.558 -4.570 -5.289 1.00 97.50 130 THR A C 1
ATOM 945 O O . THR A 1 130 ? 5.013 -4.981 -4.265 1.00 97.50 130 THR A O 1
ATOM 948 N N . LEU A 1 131 ? 5.795 -3.271 -5.490 1.00 98.19 131 LEU A N 1
ATOM 949 C CA . LEU A 1 131 ? 5.331 -2.215 -4.586 1.00 98.19 131 LEU A CA 1
ATOM 950 C C . LEU A 1 131 ? 3.799 -2.082 -4.600 1.00 98.19 131 LEU A C 1
ATOM 952 O O . 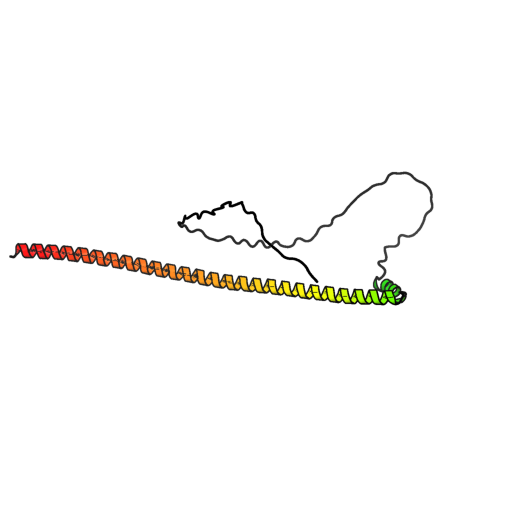LEU A 1 131 ? 3.198 -1.966 -3.535 1.00 98.19 131 LEU A O 1
ATOM 956 N N . SER A 1 132 ? 3.136 -2.181 -5.761 1.00 97.31 132 SER A N 1
ATOM 957 C CA . SER A 1 132 ? 1.661 -2.164 -5.818 1.00 97.31 132 SER A CA 1
ATOM 958 C C . SER A 1 132 ? 1.016 -3.373 -5.126 1.00 97.31 132 SER A C 1
ATOM 960 O O . SER A 1 132 ? -0.028 -3.238 -4.485 1.00 97.31 132 SER A O 1
ATOM 962 N N . ALA A 1 133 ? 1.662 -4.543 -5.180 1.00 97.62 133 ALA A N 1
ATOM 963 C CA . ALA A 1 133 ? 1.216 -5.734 -4.464 1.00 97.62 133 ALA A CA 1
ATOM 964 C C . ALA A 1 133 ? 1.379 -5.568 -2.942 1.00 97.62 133 ALA A C 1
ATOM 966 O O . ALA A 1 133 ? 0.443 -5.844 -2.195 1.00 97.62 133 ALA A O 1
ATOM 967 N N . GLN A 1 134 ? 2.520 -5.037 -2.483 1.00 98.06 134 GLN A N 1
ATOM 968 C CA . GLN A 1 134 ? 2.744 -4.704 -1.068 1.00 98.06 134 GLN A CA 1
ATOM 969 C C . GLN A 1 134 ? 1.730 -3.678 -0.545 1.00 98.06 134 GLN A C 1
ATOM 971 O O . GLN A 1 134 ? 1.158 -3.881 0.522 1.00 98.06 134 GLN A O 1
ATOM 976 N N . LEU A 1 135 ? 1.450 -2.616 -1.310 1.00 98.25 135 LEU A N 1
ATOM 977 C CA . LEU A 1 135 ? 0.436 -1.616 -0.960 1.00 98.25 135 LEU A CA 1
ATOM 978 C C . LEU A 1 135 ? -0.949 -2.260 -0.816 1.00 98.25 135 LEU A C 1
ATOM 980 O O . LEU A 1 135 ? -1.650 -1.989 0.154 1.00 98.25 135 LEU A O 1
ATOM 984 N N . THR A 1 136 ? -1.315 -3.161 -1.732 1.00 97.62 136 THR A N 1
ATOM 985 C CA . THR A 1 136 ? -2.603 -3.873 -1.705 1.00 97.62 136 THR A CA 1
ATOM 986 C C . THR A 1 136 ? -2.737 -4.773 -0.469 1.00 97.62 136 THR A C 1
ATOM 988 O O . THR A 1 136 ? -3.798 -4.800 0.155 1.00 97.62 136 THR A O 1
ATOM 991 N N . LEU A 1 137 ? -1.663 -5.469 -0.072 1.00 97.75 137 LEU A N 1
ATOM 992 C CA . LEU A 1 137 ? -1.621 -6.258 1.167 1.00 97.75 137 LEU A CA 1
ATOM 993 C C . LEU A 1 137 ? -1.779 -5.362 2.404 1.00 97.75 137 LEU A C 1
ATOM 995 O O . LEU A 1 137 ? -2.689 -5.577 3.200 1.00 97.75 137 LEU A O 1
ATOM 999 N N . LEU A 1 138 ? -0.976 -4.299 2.520 1.00 97.94 138 LEU A N 1
ATOM 1000 C CA . LEU A 1 138 ? -1.044 -3.361 3.647 1.00 97.94 138 LEU A CA 1
ATOM 1001 C C . LEU A 1 138 ? -2.405 -2.658 3.750 1.00 97.94 138 LEU A C 1
ATOM 1003 O O . LEU A 1 138 ? -2.906 -2.451 4.854 1.00 97.94 138 LEU A O 1
ATOM 1007 N N . GLN A 1 139 ? -3.039 -2.329 2.621 1.00 98.06 139 GLN A N 1
ATOM 1008 C CA . GLN A 1 139 ? -4.392 -1.772 2.585 1.00 98.06 139 GLN A CA 1
ATOM 1009 C C . GLN A 1 139 ? -5.428 -2.778 3.109 1.00 98.06 139 GLN A C 1
ATOM 1011 O O . GLN A 1 139 ? -6.282 -2.409 3.919 1.00 98.06 139 GLN A O 1
ATOM 1016 N N . ARG A 1 140 ? -5.336 -4.050 2.694 1.00 97.81 140 ARG A N 1
ATOM 1017 C CA . ARG A 1 140 ? -6.197 -5.131 3.196 1.00 97.81 140 ARG A CA 1
ATOM 1018 C C . ARG A 1 140 ? -6.029 -5.305 4.704 1.00 97.81 140 ARG A C 1
ATOM 1020 O O . ARG A 1 140 ? -7.021 -5.300 5.429 1.00 97.81 140 ARG A O 1
ATOM 1027 N N . ASP A 1 141 ? -4.794 -5.395 5.178 1.00 97.88 141 ASP A N 1
ATOM 1028 C CA . ASP A 1 141 ? -4.488 -5.671 6.583 1.00 97.88 141 ASP A CA 1
ATOM 1029 C C . ASP A 1 141 ? -4.878 -4.484 7.482 1.00 97.88 141 ASP A C 1
ATOM 1031 O O . ASP A 1 141 ? -5.480 -4.678 8.536 1.00 97.88 141 ASP A O 1
ATOM 1035 N N . THR A 1 142 ? -4.686 -3.246 7.009 1.00 97.75 142 THR A N 1
ATOM 1036 C CA . THR A 1 142 ? -5.208 -2.033 7.669 1.00 97.75 142 THR A CA 1
ATOM 1037 C C . THR A 1 142 ? -6.736 -2.059 7.772 1.00 97.75 142 THR A C 1
ATOM 1039 O O . THR A 1 142 ? -7.290 -1.688 8.808 1.00 97.75 142 THR A O 1
ATOM 1042 N N . SER A 1 143 ? -7.441 -2.516 6.729 1.00 97.44 143 SER A N 1
ATOM 1043 C CA . SER A 1 143 ? -8.907 -2.630 6.764 1.00 97.44 143 SER A CA 1
ATOM 1044 C C . SER A 1 143 ? -9.399 -3.722 7.725 1.00 97.44 143 SER A C 1
ATOM 1046 O O . SER A 1 143 ? -10.384 -3.498 8.427 1.00 97.44 143 SER A O 1
ATOM 1048 N N . GLY A 1 144 ? -8.673 -4.843 7.837 1.00 98.25 144 GLY A N 1
ATOM 1049 C CA . GLY A 1 144 ? -8.939 -5.906 8.813 1.00 98.25 144 GLY A CA 1
ATOM 1050 C C . GLY A 1 144 ? -8.772 -5.418 10.251 1.00 98.25 144 GLY A C 1
ATOM 1051 O O . GLY A 1 144 ? -9.730 -5.443 11.020 1.00 98.25 144 GLY A O 1
ATOM 1052 N N . LEU A 1 145 ? -7.611 -4.839 10.575 1.00 98.12 145 LEU A N 1
ATOM 1053 C CA . LEU A 1 145 ? -7.346 -4.240 11.890 1.00 98.12 145 LEU A CA 1
ATOM 1054 C C . LEU A 1 145 ? -8.353 -3.133 12.247 1.00 98.12 145 LEU A C 1
ATOM 1056 O O . LEU A 1 145 ? -8.716 -2.976 13.410 1.00 98.12 145 LEU A O 1
ATOM 1060 N N . THR A 1 146 ? -8.844 -2.375 11.260 1.00 98.06 146 THR A N 1
ATOM 1061 C CA . THR A 1 146 ? -9.898 -1.368 11.474 1.00 98.06 146 THR A CA 1
ATOM 1062 C C . THR A 1 146 ? -11.245 -2.016 11.813 1.00 98.06 146 THR A C 1
ATOM 1064 O O . THR A 1 146 ? -11.953 -1.517 12.688 1.00 98.06 146 THR A O 1
ATOM 1067 N N . ALA A 1 147 ? -11.604 -3.128 11.164 1.00 98.00 147 ALA A N 1
ATOM 1068 C CA . ALA A 1 147 ? -12.819 -3.880 11.473 1.00 98.00 147 ALA A CA 1
ATOM 1069 C C . ALA A 1 147 ? -12.755 -4.510 12.876 1.00 98.00 147 ALA A C 1
ATOM 1071 O O . ALA A 1 147 ? -13.658 -4.282 13.679 1.00 98.00 147 ALA A O 1
ATOM 1072 N N . GLU A 1 148 ? -11.654 -5.192 13.207 1.00 98.31 148 GLU A N 1
ATOM 1073 C CA . GLU A 1 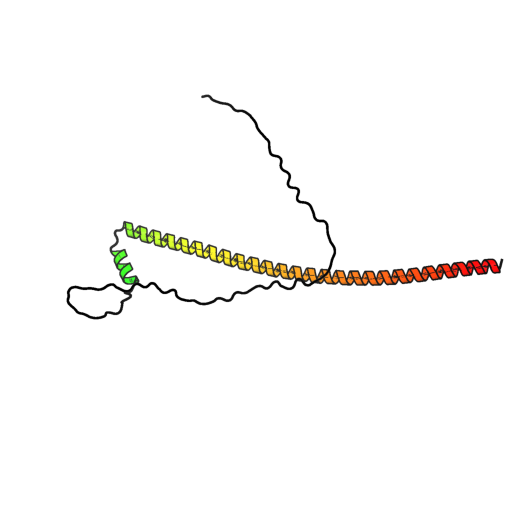148 ? -11.393 -5.758 14.541 1.00 98.31 148 GLU A CA 1
ATOM 1074 C C . GLU A 1 148 ? -11.441 -4.677 15.633 1.00 98.31 148 GLU A C 1
ATOM 1076 O O . GLU A 1 148 ? -12.080 -4.846 16.671 1.00 98.31 148 GLU A O 1
ATOM 1081 N N . ASN A 1 149 ? -10.824 -3.515 15.391 1.00 98.31 149 ASN A N 1
ATOM 1082 C CA . ASN A 1 149 ? -10.838 -2.401 16.337 1.00 98.31 149 ASN A CA 1
ATOM 1083 C C . ASN A 1 149 ? -12.251 -1.834 16.565 1.00 98.31 149 ASN A C 1
ATOM 1085 O O . ASN A 1 149 ? -12.567 -1.411 17.678 1.00 98.31 149 ASN A O 1
ATOM 1089 N N . ASN A 1 150 ? -13.109 -1.844 15.541 1.00 98.25 150 ASN A N 1
ATOM 1090 C CA . ASN A 1 150 ? -14.506 -1.429 15.660 1.00 98.25 150 ASN A CA 1
ATOM 1091 C C . ASN A 1 150 ? -15.365 -2.483 16.381 1.00 98.25 150 ASN A C 1
ATOM 1093 O O . ASN A 1 150 ? -16.186 -2.106 17.215 1.00 98.25 150 ASN A O 1
ATOM 1097 N N . GLU A 1 151 ? -15.148 -3.780 16.142 1.00 98.38 151 GLU A N 1
ATOM 1098 C CA . GLU A 1 151 ? -15.808 -4.856 16.898 1.00 98.38 151 GLU A CA 1
ATOM 1099 C C . GLU A 1 151 ? -15.456 -4.780 18.393 1.00 98.38 151 GLU A C 1
ATOM 1101 O O . GLU A 1 151 ? -16.344 -4.783 19.248 1.00 98.38 151 GLU A O 1
ATOM 1106 N N . LEU A 1 152 ? -14.168 -4.618 18.716 1.00 98.56 152 LEU A N 1
ATOM 1107 C CA . LEU A 1 152 ? -13.698 -4.472 20.095 1.00 98.56 152 L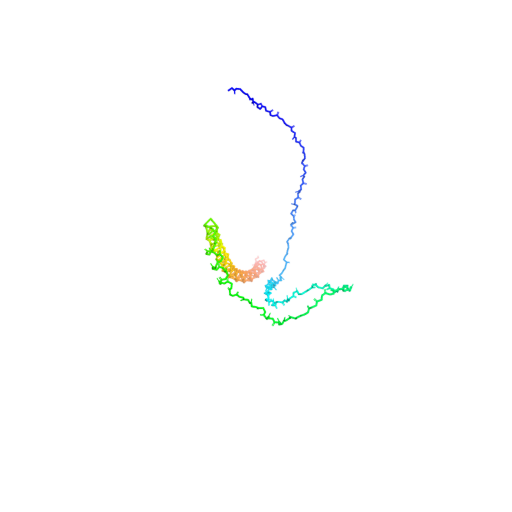EU A CA 1
ATOM 1108 C C . LEU A 1 152 ? -14.292 -3.233 20.784 1.00 98.56 152 LEU A C 1
ATOM 1110 O O . LEU A 1 152 ? -14.673 -3.322 21.951 1.00 98.56 152 LEU A O 1
ATOM 1114 N N . LYS A 1 153 ? -14.443 -2.107 20.071 1.00 98.44 153 LYS A N 1
ATOM 1115 C CA . LYS A 1 153 ? -15.137 -0.906 20.577 1.00 98.44 153 LYS A CA 1
ATOM 1116 C C . LYS A 1 153 ? -16.618 -1.160 20.858 1.00 98.44 153 LYS A C 1
ATOM 1118 O O . LYS A 1 153 ? -17.088 -0.788 21.928 1.00 98.44 153 LYS A O 1
ATOM 1123 N N . LEU A 1 154 ? -17.343 -1.805 19.943 1.00 98.50 154 LEU A N 1
ATOM 1124 C CA . LEU A 1 154 ? -18.765 -2.129 20.131 1.00 98.50 154 LEU A CA 1
ATOM 1125 C C . LEU A 1 154 ? -18.972 -3.083 21.316 1.00 98.50 154 LEU A C 1
ATOM 1127 O O . LEU A 1 154 ? -19.879 -2.891 22.129 1.00 98.50 154 LEU A O 1
ATOM 1131 N N . ARG A 1 155 ? -18.092 -4.080 21.461 1.00 98.31 155 ARG A N 1
ATOM 1132 C CA . ARG A 1 155 ? -18.090 -5.002 22.602 1.00 98.31 155 ARG A CA 1
ATOM 1133 C C . ARG A 1 155 ? -17.799 -4.280 23.920 1.00 98.31 155 ARG A C 1
ATOM 1135 O O . ARG A 1 155 ? -18.491 -4.530 24.902 1.00 98.31 155 ARG A O 1
ATOM 1142 N N . LEU A 1 156 ? -16.821 -3.373 23.929 1.00 98.44 156 LEU A N 1
ATOM 1143 C CA . LEU A 1 156 ? -16.484 -2.542 25.085 1.00 98.44 156 LEU A CA 1
ATOM 1144 C C . LEU A 1 156 ? -17.667 -1.650 25.494 1.00 98.44 156 LEU A C 1
ATOM 1146 O O . LEU A 1 156 ? -18.088 -1.723 26.642 1.00 98.44 156 LEU A O 1
ATOM 1150 N N . GLN A 1 157 ? -18.292 -0.934 24.553 1.00 98.50 157 GLN A N 1
ATOM 1151 C CA . GLN A 1 157 ? -19.486 -0.115 24.816 1.00 98.50 157 GLN A CA 1
ATOM 1152 C C . GLN A 1 157 ? -20.664 -0.936 25.362 1.00 98.50 157 GLN A C 1
ATOM 1154 O O . GLN A 1 157 ? -21.381 -0.485 26.253 1.00 98.50 157 GLN A O 1
ATOM 1159 N N . THR A 1 158 ? -20.853 -2.160 24.862 1.00 97.94 158 THR A N 1
ATOM 1160 C CA . THR A 1 158 ? -21.886 -3.080 25.369 1.00 97.94 158 THR A CA 1
ATOM 1161 C C . THR A 1 158 ? -21.606 -3.479 26.823 1.00 97.94 158 THR A C 1
ATOM 1163 O O . THR A 1 158 ? -22.520 -3.512 27.646 1.00 97.94 158 THR A O 1
ATOM 1166 N N . MET A 1 159 ? -20.339 -3.738 27.167 1.00 98.12 159 MET A N 1
ATOM 1167 C CA . MET A 1 159 ? -19.929 -4.051 28.540 1.00 98.12 159 MET A CA 1
ATOM 1168 C C . MET A 1 159 ? -20.030 -2.835 29.474 1.00 98.12 159 MET A C 1
ATOM 1170 O O . MET A 1 159 ? -20.488 -2.990 30.602 1.00 98.12 159 MET A O 1
ATOM 1174 N N . GLU A 1 160 ? -19.680 -1.630 29.016 1.00 98.12 160 GLU A N 1
ATOM 1175 C CA . GLU A 1 160 ? -19.859 -0.379 29.772 1.00 98.12 160 GLU A CA 1
ATOM 1176 C C . GLU A 1 160 ? -21.338 -0.129 30.106 1.00 98.12 160 GLU A C 1
ATOM 1178 O O . GLU A 1 160 ? -21.673 0.156 31.256 1.00 98.12 160 GLU A O 1
ATOM 1183 N N . GLN A 1 161 ? -22.242 -0.312 29.135 1.00 98.31 161 GLN A N 1
ATOM 1184 C CA . GLN A 1 161 ? -23.690 -0.215 29.356 1.00 98.31 161 GLN A CA 1
ATOM 1185 C C . GLN A 1 161 ? -24.194 -1.269 30.351 1.00 98.31 161 GLN A C 1
ATOM 1187 O O . GLN A 1 161 ? -24.997 -0.950 31.228 1.00 98.31 161 GLN A O 1
ATOM 1192 N N . GLN A 1 162 ? -23.706 -2.511 30.259 1.00 97.75 162 GLN A N 1
ATOM 1193 C CA . GLN A 1 162 ? -24.071 -3.575 31.196 1.00 97.75 162 GLN A CA 1
ATOM 1194 C C . GLN A 1 162 ? -23.608 -3.266 32.630 1.00 97.75 162 GLN A C 1
ATOM 1196 O O . GLN A 1 162 ? -24.379 -3.467 33.567 1.00 97.75 162 GLN A O 1
ATOM 1201 N N . VAL A 1 163 ? -22.382 -2.762 32.812 1.00 97.00 163 VAL A N 1
ATOM 1202 C CA . VAL A 1 163 ? -21.866 -2.354 34.130 1.00 97.00 163 VAL A CA 1
ATOM 1203 C C . VAL A 1 163 ? -22.682 -1.188 34.687 1.00 97.00 163 VAL A C 1
ATOM 1205 O O . VAL A 1 163 ? -23.158 -1.278 35.814 1.00 97.00 163 VAL A O 1
ATOM 1208 N N . HIS A 1 164 ? -22.958 -0.159 33.882 1.00 96.94 164 HIS A N 1
ATOM 1209 C CA . HIS A 1 164 ? -23.760 0.986 34.318 1.00 96.94 164 HIS A CA 1
ATOM 1210 C C . HIS A 1 164 ? -25.170 0.586 34.793 1.00 96.94 164 HIS A C 1
ATOM 1212 O O . HIS A 1 164 ? -25.632 1.071 35.825 1.00 96.94 164 HIS A O 1
ATOM 1218 N N . LEU A 1 165 ? -25.838 -0.343 34.095 1.00 97.88 165 LEU A N 1
ATOM 1219 C CA . LEU A 1 165 ? -27.128 -0.886 34.539 1.00 97.88 165 LEU A CA 1
ATOM 1220 C C . LEU A 1 165 ? -27.008 -1.664 35.860 1.00 97.88 165 LEU A C 1
ATOM 1222 O O . LEU A 1 165 ? -27.876 -1.535 36.722 1.00 97.88 165 LEU A O 1
ATOM 1226 N N . GLN A 1 166 ? -25.937 -2.440 36.046 1.00 97.88 166 GLN A N 1
ATOM 1227 C CA . GLN A 1 166 ? -25.685 -3.153 37.302 1.00 97.88 166 GLN A CA 1
ATOM 1228 C C . GLN A 1 166 ? -25.416 -2.197 38.472 1.00 97.88 166 GLN A C 1
ATOM 1230 O O . GLN A 1 166 ? -25.899 -2.455 39.571 1.00 97.88 166 GLN A O 1
ATOM 1235 N N . ASP A 1 167 ? -24.698 -1.095 38.256 1.00 97.50 167 ASP A N 1
ATOM 1236 C CA . ASP A 1 167 ? -24.440 -0.090 39.293 1.00 97.50 167 ASP A CA 1
ATOM 1237 C C . ASP A 1 167 ? -25.735 0.617 39.724 1.00 97.50 167 ASP A C 1
ATOM 1239 O O . ASP A 1 167 ? -26.037 0.671 40.916 1.00 97.50 167 ASP A O 1
ATOM 1243 N N . VAL A 1 168 ? -26.573 1.038 38.767 1.00 97.75 168 VAL A N 1
ATOM 1244 C CA . VAL A 1 168 ? -27.898 1.629 39.046 1.00 97.75 168 VAL A CA 1
ATOM 1245 C C . VAL A 1 168 ? -28.804 0.661 39.824 1.00 97.75 168 VAL A C 1
ATOM 1247 O O . VAL A 1 168 ? -29.495 1.075 40.756 1.00 97.75 168 VAL A O 1
ATOM 1250 N N . LEU A 1 169 ? -28.785 -0.635 39.491 1.00 97.56 169 LEU A N 1
ATOM 1251 C CA . LEU A 1 169 ? -29.530 -1.662 40.232 1.00 97.56 169 LEU A CA 1
ATOM 1252 C C . LEU A 1 169 ? -28.966 -1.900 41.643 1.00 97.56 169 LEU A C 1
ATOM 1254 O O . LEU A 1 169 ? -29.739 -2.090 42.583 1.00 97.56 169 LEU A O 1
ATOM 1258 N N . ASN A 1 170 ? -27.640 -1.873 41.811 1.00 97.69 170 ASN A N 1
ATOM 1259 C CA . ASN A 1 170 ? -26.989 -2.012 43.115 1.00 97.69 170 ASN A CA 1
ATOM 1260 C C . ASN A 1 170 ? -27.322 -0.842 44.049 1.00 97.69 170 ASN A C 1
ATOM 1262 O O . ASN A 1 170 ? -27.590 -1.072 45.229 1.00 97.69 170 ASN A O 1
ATOM 1266 N N . ASP A 1 171 ? -27.329 0.393 43.546 1.00 97.12 171 ASP A N 1
ATOM 1267 C CA . ASP A 1 171 ? -27.649 1.574 44.354 1.00 97.12 171 ASP A CA 1
ATOM 1268 C C . ASP A 1 171 ? -29.140 1.640 44.711 1.00 97.12 171 ASP A C 1
ATOM 1270 O O . ASP A 1 171 ? -29.471 1.816 45.883 1.00 97.12 171 ASP A O 1
ATOM 1274 N N . ALA A 1 172 ? -30.047 1.323 43.779 1.00 97.06 172 ALA A N 1
ATOM 1275 C CA . ALA A 1 172 ? -31.471 1.177 44.099 1.00 97.06 172 ALA A CA 1
ATOM 1276 C C . ALA A 1 172 ? -31.734 0.092 45.170 1.00 97.06 172 ALA A C 1
ATOM 1278 O O . ALA A 1 172 ? -32.567 0.272 46.062 1.00 97.06 172 ALA A O 1
ATOM 1279 N N . LEU A 1 173 ? -30.995 -1.025 45.129 1.00 96.81 173 LEU A N 1
ATOM 1280 C CA . LEU A 1 173 ? -31.073 -2.078 46.148 1.00 96.81 173 LEU A CA 1
ATOM 1281 C C . LEU A 1 173 ? -30.490 -1.626 47.501 1.00 96.81 173 LEU A C 1
ATOM 1283 O O . LEU A 1 173 ? -31.026 -1.984 48.551 1.00 96.81 173 LEU A O 1
ATOM 1287 N N . ARG A 1 174 ? -29.412 -0.830 47.500 1.00 96.88 174 ARG A N 1
ATOM 1288 C CA . ARG A 1 174 ? -28.830 -0.229 48.715 1.00 96.88 174 ARG A CA 1
ATOM 1289 C C . ARG A 1 174 ? -29.802 0.735 49.385 1.00 96.88 174 ARG A C 1
ATOM 1291 O O . ARG A 1 174 ? -29.917 0.699 50.610 1.00 96.88 174 ARG A O 1
ATOM 1298 N N . ASP A 1 175 ? -30.498 1.563 48.614 1.00 96.62 175 ASP A N 1
ATOM 1299 C CA . ASP A 1 175 ? -31.488 2.513 49.127 1.00 96.62 175 ASP A CA 1
ATOM 1300 C C . ASP A 1 175 ? -32.693 1.794 49.744 1.00 96.62 175 ASP A C 1
ATOM 1302 O O . ASP A 1 175 ? -33.095 2.117 50.863 1.00 96.62 175 ASP A O 1
ATOM 1306 N N . GLU A 1 176 ? -33.207 0.743 49.100 1.00 95.81 176 GLU A N 1
ATOM 1307 C CA . GLU A 1 176 ? -34.285 -0.075 49.671 1.00 95.81 176 GLU A CA 1
ATOM 1308 C C . GLU A 1 176 ? -33.838 -0.803 50.955 1.00 95.81 176 GLU A C 1
ATOM 1310 O O . GLU A 1 176 ? -34.572 -0.833 51.944 1.00 95.81 176 GLU A O 1
ATOM 1315 N N . VAL A 1 177 ? -32.600 -1.310 51.013 1.00 95.81 177 VAL A N 1
ATOM 1316 C CA . VAL A 1 177 ? -32.027 -1.893 52.242 1.00 95.81 177 VAL A CA 1
ATOM 1317 C C . VAL A 1 177 ? -31.867 -0.850 53.357 1.00 95.81 177 VAL A C 1
ATOM 1319 O O . VAL A 1 177 ? -32.069 -1.180 54.527 1.00 95.81 177 VAL A O 1
ATOM 1322 N N . GLN A 1 178 ? -31.526 0.403 53.040 1.00 95.25 178 GLN A N 1
ATOM 1323 C CA . GLN A 1 178 ? -31.509 1.498 54.019 1.00 95.25 178 GLN A CA 1
ATOM 1324 C C . GLN A 1 178 ? -32.926 1.826 54.510 1.00 95.25 178 GLN A C 1
ATOM 1326 O O . GLN A 1 178 ? -33.155 1.895 55.718 1.00 95.25 178 GLN A O 1
ATOM 1331 N N . ARG A 1 179 ? -33.893 1.946 53.593 1.00 96.06 179 ARG A N 1
ATOM 1332 C CA . ARG A 1 179 ? -35.303 2.219 53.902 1.00 96.06 179 ARG A CA 1
ATOM 1333 C C . ARG A 1 179 ? -35.916 1.140 54.799 1.00 96.06 179 ARG A C 1
ATOM 1335 O O . ARG A 1 179 ? -36.617 1.469 55.751 1.00 96.06 179 ARG A O 1
ATOM 1342 N N . LEU A 1 180 ? -35.633 -0.136 54.530 1.00 95.31 180 LEU A N 1
ATOM 1343 C CA . LEU A 1 180 ? -36.117 -1.260 55.337 1.00 95.31 180 LEU A CA 1
ATOM 1344 C C . LEU A 1 180 ? -35.511 -1.269 56.747 1.00 95.31 180 LEU A C 1
ATOM 1346 O O . LEU A 1 180 ? -36.243 -1.487 57.712 1.00 95.31 180 LEU A O 1
ATOM 1350 N N . LYS A 1 181 ? -34.211 -0.968 56.891 1.00 94.00 181 LYS A N 1
ATOM 1351 C CA . LYS A 1 181 ? -33.559 -0.815 58.207 1.00 94.00 181 LYS A CA 1
ATOM 1352 C C . LYS A 1 181 ? -34.204 0.295 59.042 1.00 94.00 181 LYS A C 1
ATOM 1354 O O . LYS A 1 181 ? -34.486 0.071 60.210 1.00 94.00 181 LYS A O 1
ATOM 1359 N N . LEU A 1 182 ? -34.505 1.444 58.432 1.00 92.31 182 LEU A N 1
ATOM 1360 C CA . LEU A 1 182 ? -35.201 2.564 59.090 1.00 92.31 182 LEU A CA 1
ATOM 1361 C C . LEU A 1 182 ? -36.675 2.274 59.433 1.00 92.31 182 LEU A C 1
ATOM 1363 O O . LEU A 1 182 ? -37.298 3.059 60.140 1.00 92.31 182 LEU A O 1
ATOM 1367 N N . ALA A 1 183 ? -37.245 1.180 58.921 1.00 88.69 183 ALA A N 1
ATOM 1368 C CA . ALA A 1 183 ? -38.614 0.747 59.202 1.00 88.69 183 ALA A CA 1
ATOM 1369 C C . ALA A 1 183 ? -38.696 -0.456 60.165 1.00 88.69 183 ALA A C 1
ATOM 1371 O O . ALA A 1 183 ? -39.795 -0.938 60.439 1.00 88.69 183 ALA A O 1
ATOM 1372 N N . THR A 1 184 ? -37.555 -0.975 60.638 1.00 85.12 184 THR A N 1
ATOM 1373 C CA . THR A 1 184 ? -37.473 -2.175 61.498 1.00 85.12 184 THR A CA 1
ATOM 1374 C C . THR A 1 184 ? -36.523 -2.037 62.699 1.00 85.12 184 THR A C 1
ATOM 1376 O O . THR A 1 184 ? -36.335 -3.011 63.430 1.00 85.12 184 THR A O 1
ATOM 1379 N N . GLY A 1 185 ? -35.968 -0.842 62.931 1.00 58.97 185 GLY A N 1
ATOM 1380 C CA . GLY A 1 185 ? -35.208 -0.449 64.127 1.00 58.97 185 GLY A CA 1
ATOM 1381 C C . GLY A 1 185 ? -35.734 0.852 64.719 1.00 58.97 185 GLY A C 1
ATOM 1382 O O . GLY A 1 185 ? -35.557 1.017 65.944 1.00 58.97 185 GLY A O 1
#

Foldseek 3Di:
DDDDDDDDDDDDDDDDDDDDDDDDDDDDDDDDPPDPPPPPDDDDDDDDDDDDDDDDDDDDDDDDDDDDDDDDDPDDPVVVVVVCLVPDDPVVVVVVVVCVVVVVVVVVVVVVVVVVVVVVVVVVVVVVVVVVVVVVVVVVVVVVVVVVVVVVVVVVVVVVVVVVVVVVVVVVVVVVVVVVVVVVD

Secondary structure (DSSP, 8-state):
-------------------------------------------------------PPP------------------HHHHHHHHHHTS-HHHHHHHHHHHHHHHHHHHHHHHHHHHHHHHHHHHHHHHHHHHHHHHHHHHHHHHHHH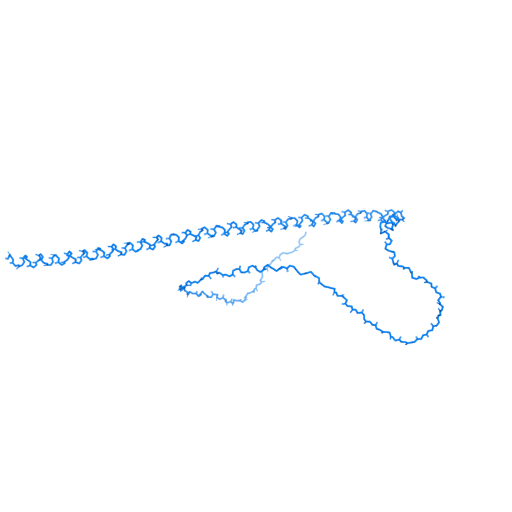HHHHHHHHHHHHHHHHHHHHHHHHHHHHHHHHHHTTT-

Sequence (185 aa):
MNKDTSPVQGGGVGTHYAAYGSPSGGCANGGPLAAVVVVVIAGTAGRSRRSSSASPTTSPSTATSPSSTQRGEKGCYICLCYTNVLSSPPQMMFEIWANRQSAARSKERKLRYIAELERKVQALKTEATTLSAQLTLLQRDTSGLTAENNELKLRLQTMEQQVHLQDVLNDALRDEVQRLKLATG

InterPro domains:
  IPR004827 Basic-leucine zipper domain [PF00170] (99-145)
  IPR004827 Basic-leucine zipper domain [PS50217] (99-152)
  IPR004827 Basic-leucine zipper domain [SM00338] (91-151)
  IPR044759 RF2-like transcription factor, bZIP domain [cd14703] (96-141)
  IPR046347 Basic-leucine zipper domain superfamily [SSF57959] (96-142)

Organism: NCBI:txid296719

pLDDT: mean 70.31, std 26.27, range [31.52, 98.56]

Radius of gyration: 45.89 Å; chains: 1; bounding box: 101×51×146 Å